Protein AF-A0A3D8IGZ9-F1 (afdb_monomer_lite)

Secondary structure (DSSP, 8-state):
--SEEEEEEEE--TTS-S--EEEEEEE-SS-EEEEEEESS--EEEEEEEEEE--TT-EEEE-TT-PPPSS-BTTB-TT------BS---EEEEEEEESS-------TT------GGG--TTTS--HHHHHHHHHHHHHHHHHHHHHHHHHHHHHHHHHS--HHHHHHTSHHHHHHHHHHHHTTSHHHHHHHHHHHHHHHHHHHHHHHHHHHHHHH-GGGPPPPGGGSTTHHHHGGGGGSHHHHHHHHHHHHHHTTT-S-THHHHHSS--

Radius of gyration: 37.5 Å; chains: 1; bounding box: 67×49×101 Å

Foldseek 3Di:
DFFKWFFWWWWAQPPDDDFAKWWKWWDDPPDIFIEIDGDRDGDIWGDPDTGTDDPRTDMATPPVPDQGPAATDVGGRPDDDDGDDRDIHTPDTDIDTDDDDDPPPPPDDPDDDDPVPPPVVVDDDVVVVVVVVVVVCVVVVCVVCVVVVVVVVVVCCLVDALQSVLCLDLQLLLLVLVVVLVVDPVSVVCSVVSNVVSVVVSVVVVVVQVVVCVVPVVSDRDDSVPGPCSVVNVCVCVDSSNVNSVVVVVCVVVPVPPPCVVVVVSVPD

Structure (mmCIF, N/CA/C/O backbone):
data_AF-A0A3D8IGZ9-F1
#
_entry.id   AF-A0A3D8IGZ9-F1
#
loop_
_atom_site.group_PDB
_atom_site.id
_atom_site.type_symbol
_atom_site.label_atom_id
_atom_site.label_alt_id
_atom_site.label_comp_id
_atom_site.label_asym_id
_atom_site.label_entity_id
_atom_site.label_seq_id
_atom_site.pdbx_PDB_ins_code
_atom_site.Cartn_x
_atom_site.Cartn_y
_atom_site.Cartn_z
_atom_site.occupancy
_atom_site.B_iso_or_equiv
_atom_site.auth_seq_id
_atom_site.auth_comp_id
_atom_site.auth_asym_id
_atom_site.auth_atom_id
_atom_site.pdbx_PDB_model_num
ATOM 1 N N . MET A 1 1 ? 7.691 7.489 -54.242 1.00 49.34 1 MET A N 1
ATOM 2 C CA . MET A 1 1 ? 9.097 7.034 -54.313 1.00 49.34 1 MET A CA 1
ATOM 3 C C . MET A 1 1 ? 9.066 5.520 -54.446 1.00 49.34 1 MET A C 1
ATOM 5 O O . MET A 1 1 ? 8.511 4.880 -53.565 1.00 49.34 1 MET A O 1
ATOM 9 N N . GLU A 1 2 ? 9.538 4.969 -55.569 1.00 62.22 2 GLU A N 1
ATOM 10 C CA . GLU A 1 2 ? 9.386 3.539 -55.926 1.00 62.22 2 GLU A CA 1
ATOM 11 C C . GLU A 1 2 ? 10.579 2.644 -55.527 1.00 62.22 2 GLU A C 1
ATOM 13 O O . GLU A 1 2 ? 10.535 1.436 -55.762 1.00 62.22 2 GLU A O 1
ATOM 18 N N . GLY A 1 3 ? 11.627 3.216 -54.922 1.00 80.88 3 GLY A N 1
ATOM 19 C CA . GLY A 1 3 ? 12.858 2.510 -54.547 1.00 80.88 3 GLY A CA 1
ATOM 20 C C . GLY A 1 3 ? 12.800 1.763 -53.207 1.00 80.88 3 GLY A C 1
ATOM 21 O O . GLY A 1 3 ? 11.844 1.890 -52.435 1.00 80.88 3 GLY A O 1
ATOM 22 N N . TYR A 1 4 ? 13.853 0.986 -52.938 1.00 88.44 4 TYR A N 1
ATOM 23 C CA . TYR A 1 4 ? 14.081 0.308 -51.660 1.00 88.44 4 TYR A CA 1
ATOM 24 C C . TYR A 1 4 ? 14.967 1.159 -50.749 1.00 88.44 4 TYR A C 1
ATOM 26 O O . TYR A 1 4 ? 15.951 1.734 -51.206 1.00 88.44 4 TYR A O 1
ATOM 34 N N . ALA A 1 5 ? 14.652 1.194 -49.459 1.00 89.50 5 ALA A N 1
ATOM 35 C CA . ALA A 1 5 ? 15.509 1.748 -48.422 1.00 89.50 5 ALA A CA 1
ATOM 36 C C . ALA A 1 5 ? 16.050 0.634 -47.523 1.00 89.50 5 ALA A C 1
ATOM 38 O O . ALA A 1 5 ? 15.354 -0.351 -47.256 1.00 89.50 5 ALA A O 1
ATOM 39 N N . VAL A 1 6 ? 17.281 0.799 -47.042 1.00 89.94 6 VAL A N 1
ATOM 40 C CA . VAL A 1 6 ? 17.870 -0.101 -46.048 1.00 89.94 6 VAL A CA 1
ATOM 41 C C . VAL A 1 6 ? 17.340 0.280 -44.669 1.00 89.94 6 VAL A C 1
ATOM 43 O O . VAL A 1 6 ? 17.554 1.394 -44.200 1.00 89.94 6 VAL A O 1
ATOM 46 N N . VAL A 1 7 ? 16.647 -0.654 -44.021 1.00 89.06 7 VAL A N 1
ATOM 47 C CA . VAL A 1 7 ? 16.077 -0.485 -42.673 1.00 89.06 7 VAL A CA 1
ATOM 48 C C . VAL A 1 7 ? 16.997 -1.067 -41.609 1.00 89.06 7 VAL A C 1
ATOM 50 O O . VAL A 1 7 ? 17.033 -0.590 -40.477 1.00 89.06 7 VAL A O 1
ATOM 53 N N . GLY A 1 8 ? 17.768 -2.093 -41.962 1.00 89.75 8 GLY A N 1
ATOM 54 C CA . GLY A 1 8 ? 18.700 -2.711 -41.035 1.00 89.75 8 GLY A CA 1
ATOM 55 C C . GLY A 1 8 ? 19.669 -3.669 -41.703 1.00 89.75 8 GLY A C 1
ATOM 56 O O . GLY A 1 8 ? 19.442 -4.137 -42.819 1.00 89.75 8 GLY A O 1
ATOM 57 N N . VAL A 1 9 ? 20.737 -3.994 -40.983 1.00 90.12 9 VAL A N 1
ATOM 58 C CA . VAL A 1 9 ? 21.731 -4.995 -41.385 1.00 90.12 9 VAL A CA 1
ATOM 59 C C . VAL A 1 9 ? 21.824 -6.053 -40.295 1.00 90.12 9 VAL A C 1
ATOM 61 O O . VAL A 1 9 ? 21.963 -5.726 -39.114 1.00 90.12 9 VAL A O 1
ATOM 64 N N . LYS A 1 10 ? 21.737 -7.327 -40.680 1.00 88.88 10 LYS A N 1
ATOM 65 C CA . LYS A 1 10 ? 21.979 -8.453 -39.777 1.00 88.88 10 LYS A CA 1
ATOM 66 C C . LYS A 1 10 ? 23.425 -8.897 -39.905 1.00 88.88 10 LYS A C 1
ATOM 68 O O . LYS A 1 10 ? 23.854 -9.280 -40.995 1.00 88.88 10 LYS A O 1
ATOM 73 N N . ILE A 1 11 ? 24.150 -8.881 -38.794 1.00 84.69 11 ILE A N 1
ATOM 74 C CA . ILE A 1 11 ? 25.557 -9.288 -38.735 1.00 84.69 11 ILE A CA 1
ATOM 75 C C . ILE A 1 11 ? 25.704 -10.425 -37.722 1.00 84.69 11 ILE A C 1
ATOM 77 O O . ILE A 1 11 ? 25.012 -10.451 -36.703 1.00 84.69 11 ILE A O 1
ATOM 81 N N . TRP A 1 12 ? 26.568 -11.396 -38.027 1.00 79.75 12 TRP A N 1
ATOM 82 C CA . TRP A 1 12 ? 26.801 -12.566 -37.182 1.00 79.75 12 TRP A CA 1
ATOM 83 C C . TRP A 1 12 ? 28.291 -12.874 -36.998 1.00 79.75 12 TRP A C 1
ATOM 85 O O . TRP A 1 12 ? 28.873 -13.715 -37.678 1.00 79.75 12 TRP A O 1
ATOM 95 N N . ASN A 1 13 ? 28.912 -12.225 -36.017 1.00 75.12 13 ASN A N 1
ATOM 96 C CA . ASN A 1 13 ? 30.351 -12.357 -35.755 1.00 75.12 13 ASN A CA 1
ATOM 97 C C . ASN A 1 13 ? 30.687 -13.392 -34.657 1.00 75.12 13 ASN A C 1
ATOM 99 O O . ASN A 1 13 ? 31.718 -13.291 -33.992 1.00 75.12 13 ASN A O 1
ATOM 103 N N . LEU A 1 14 ? 29.818 -14.384 -34.430 1.00 63.00 14 LEU A N 1
ATOM 104 C CA . LEU A 1 14 ? 29.984 -15.364 -33.352 1.00 63.00 14 LEU A CA 1
ATOM 105 C C . LEU A 1 14 ? 31.139 -16.325 -33.681 1.00 63.00 14 LEU A C 1
ATOM 107 O O . LEU A 1 14 ? 31.085 -17.041 -34.677 1.00 63.00 14 LEU A O 1
ATOM 111 N N . GLY A 1 15 ? 32.176 -16.341 -32.839 1.00 58.81 15 GLY A N 1
ATOM 112 C CA . GLY A 1 15 ? 33.361 -17.198 -33.005 1.00 58.81 15 GLY A CA 1
ATOM 113 C C . GLY A 1 15 ? 34.699 -16.454 -33.097 1.00 58.81 15 GLY A C 1
ATOM 114 O O . GLY A 1 15 ? 35.744 -17.094 -33.014 1.00 58.81 15 GLY A O 1
ATOM 115 N N . LEU A 1 16 ? 34.690 -15.121 -33.199 1.00 56.03 16 LEU A N 1
ATOM 116 C CA . LEU A 1 16 ? 35.887 -14.280 -33.078 1.00 56.03 16 LEU A CA 1
ATOM 117 C C . LEU A 1 16 ? 36.094 -13.906 -31.591 1.00 56.03 16 LEU A C 1
ATOM 119 O O . LEU A 1 16 ? 35.144 -13.604 -30.866 1.00 56.03 16 LEU A O 1
ATOM 123 N N . VAL A 1 17 ? 37.317 -14.067 -31.084 1.00 52.28 17 VAL A N 1
ATOM 124 C CA . VAL A 1 17 ? 37.641 -14.150 -29.646 1.00 52.28 17 VAL A CA 1
ATOM 125 C C . VAL A 1 17 ? 37.825 -12.771 -28.981 1.00 52.28 17 VAL A C 1
ATOM 127 O O . VAL A 1 17 ? 38.605 -11.951 -29.440 1.00 52.28 17 VAL A O 1
ATOM 130 N N . ARG A 1 18 ? 37.199 -12.608 -27.803 1.00 54.28 18 ARG A N 1
ATOM 131 C CA . ARG A 1 18 ? 37.446 -11.693 -26.651 1.00 54.28 18 ARG A CA 1
ATOM 132 C C . ARG A 1 18 ? 37.592 -10.171 -26.838 1.00 54.28 18 ARG A C 1
ATOM 134 O O . ARG A 1 18 ? 37.532 -9.494 -25.810 1.00 54.28 18 ARG A O 1
ATOM 141 N N . LYS A 1 19 ? 37.684 -9.604 -28.039 1.00 58.41 19 LYS A N 1
ATOM 142 C CA . LYS A 1 19 ? 37.426 -8.170 -28.265 1.00 58.41 19 LYS A CA 1
ATOM 143 C C . LYS A 1 19 ? 36.811 -7.981 -29.653 1.00 58.41 19 LYS A C 1
ATOM 145 O O . LYS A 1 19 ? 37.382 -8.403 -30.648 1.00 58.41 19 LYS A O 1
ATOM 150 N N . ASN A 1 20 ? 35.574 -7.487 -29.665 1.00 68.94 20 ASN A N 1
ATOM 151 C CA . ASN A 1 20 ? 34.631 -7.799 -30.736 1.00 68.94 20 ASN A CA 1
ATOM 152 C C . ASN A 1 20 ? 33.902 -6.549 -31.228 1.00 68.94 20 ASN A C 1
ATOM 154 O O . ASN A 1 20 ? 32.671 -6.522 -31.222 1.00 68.94 20 ASN A O 1
ATOM 158 N N . SER A 1 21 ? 34.627 -5.491 -31.588 1.00 81.25 21 SER A N 1
ATOM 159 C CA . SER A 1 21 ? 34.001 -4.304 -32.163 1.00 81.25 21 SER A CA 1
ATOM 160 C C . SER A 1 21 ? 34.296 -4.174 -33.649 1.00 81.25 21 SER A C 1
ATOM 162 O O . SER A 1 21 ? 35.439 -4.017 -34.066 1.00 81.25 21 SER A O 1
ATOM 164 N N . VAL A 1 22 ? 33.238 -4.226 -34.456 1.00 85.88 22 VAL A N 1
ATOM 165 C CA . VAL A 1 22 ? 33.317 -3.981 -35.897 1.00 85.88 22 VAL A CA 1
ATOM 166 C C . VAL A 1 22 ? 32.595 -2.689 -36.218 1.00 85.88 22 VAL A C 1
ATOM 168 O O . VAL A 1 22 ? 31.544 -2.393 -35.648 1.00 85.88 22 VAL A O 1
ATOM 171 N N . SER A 1 23 ? 33.153 -1.910 -37.131 1.00 90.06 23 SER A N 1
ATOM 172 C CA . SER A 1 23 ? 32.511 -0.703 -37.627 1.00 90.06 23 SER A CA 1
ATOM 173 C C . SER A 1 23 ? 32.283 -0.829 -39.123 1.00 90.06 23 SER A C 1
ATOM 175 O O . SER A 1 23 ? 33.118 -1.378 -39.839 1.00 90.06 23 SER A O 1
ATOM 177 N N . PHE A 1 24 ? 31.138 -0.358 -39.601 1.00 92.06 24 PHE A N 1
ATOM 178 C CA . PHE A 1 24 ? 30.790 -0.390 -41.014 1.00 92.06 24 PHE A CA 1
ATOM 179 C C . PHE A 1 24 ? 30.247 0.958 -41.474 1.00 92.06 24 PHE A C 1
ATOM 181 O O . PHE A 1 24 ? 29.713 1.743 -40.686 1.00 92.06 24 PHE A O 1
ATOM 188 N N . VAL A 1 25 ? 30.376 1.191 -42.776 1.00 94.25 25 VAL A N 1
ATOM 189 C CA . VAL A 1 25 ? 29.853 2.349 -43.488 1.00 94.25 25 VAL A CA 1
ATOM 190 C C . VAL A 1 25 ? 28.853 1.864 -44.525 1.00 94.25 25 VAL A C 1
ATOM 192 O O . VAL A 1 25 ? 29.186 1.036 -45.374 1.00 94.25 25 VAL A O 1
ATOM 195 N N . LEU A 1 26 ? 27.645 2.411 -44.474 1.00 94.81 26 LEU A N 1
ATOM 196 C CA . LEU A 1 26 ? 26.657 2.322 -45.537 1.00 94.81 26 LEU A CA 1
ATOM 197 C C . LEU A 1 26 ? 26.443 3.731 -46.086 1.00 94.81 26 LEU A C 1
ATOM 199 O O . LEU A 1 26 ? 26.088 4.636 -45.336 1.00 94.81 26 LEU A O 1
ATOM 203 N N . SER A 1 27 ? 26.686 3.944 -47.371 1.00 94.50 27 SER A N 1
ATOM 204 C CA . SER A 1 27 ? 26.589 5.275 -47.976 1.00 94.50 27 SER A CA 1
ATOM 205 C C . SER A 1 27 ? 25.922 5.196 -49.335 1.00 94.50 27 SER A C 1
ATOM 207 O O . SER A 1 27 ? 26.072 4.199 -50.033 1.00 94.50 27 SER A O 1
ATOM 209 N N . ASN A 1 28 ? 25.226 6.263 -49.708 1.00 92.06 28 ASN A N 1
ATOM 210 C CA . ASN A 1 28 ? 24.697 6.511 -51.047 1.00 92.06 28 ASN A CA 1
ATOM 211 C C . ASN A 1 28 ? 25.076 7.944 -51.488 1.00 92.06 28 ASN A C 1
ATOM 213 O O . ASN A 1 28 ? 25.965 8.554 -50.884 1.00 92.06 28 ASN A O 1
ATOM 217 N N . GLN A 1 29 ? 24.412 8.512 -52.503 1.00 90.12 29 GLN A N 1
ATOM 218 C CA . GLN A 1 29 ? 24.691 9.883 -52.958 1.00 90.12 29 GLN A CA 1
ATOM 219 C C . GLN A 1 29 ? 24.327 10.980 -51.930 1.00 90.12 29 GLN A C 1
ATOM 221 O O . GLN A 1 29 ? 24.912 12.062 -51.952 1.00 90.12 29 GLN A O 1
ATOM 226 N N . LYS A 1 30 ? 23.342 10.743 -51.057 1.00 88.75 30 LYS A N 1
ATOM 227 C CA . LYS A 1 30 ? 22.726 11.759 -50.176 1.00 88.75 30 LYS A CA 1
ATOM 228 C C . LYS A 1 30 ? 23.025 11.573 -48.689 1.00 88.75 30 LYS A C 1
ATOM 230 O O . LYS A 1 30 ? 22.881 12.511 -47.910 1.00 88.75 30 LYS A O 1
ATOM 235 N N . SER A 1 31 ? 23.365 10.362 -48.281 1.00 90.06 31 SER A N 1
ATOM 236 C CA . SER A 1 31 ? 23.344 9.909 -46.900 1.00 90.06 31 SER A CA 1
ATOM 237 C C . SER A 1 31 ? 24.490 8.944 -46.656 1.00 90.06 31 SER A C 1
ATOM 239 O O . SER A 1 31 ? 24.823 8.108 -47.495 1.00 90.06 31 SER A O 1
ATOM 241 N N . LYS A 1 32 ? 25.070 9.057 -45.465 1.00 94.19 32 LYS A N 1
ATOM 242 C CA . LYS A 1 32 ? 26.134 8.192 -44.980 1.00 94.19 32 LYS A CA 1
ATOM 243 C C . LYS A 1 32 ? 25.807 7.783 -43.556 1.00 94.19 32 LYS A C 1
ATOM 245 O O . LYS A 1 32 ? 25.547 8.637 -42.713 1.00 94.19 32 LYS A O 1
ATOM 250 N N . VAL A 1 33 ? 25.824 6.482 -43.314 1.00 94.56 33 VAL A N 1
ATOM 251 C CA . VAL A 1 33 ? 25.589 5.861 -42.019 1.00 94.56 33 VAL A CA 1
ATOM 252 C C . VAL A 1 33 ? 26.849 5.120 -41.610 1.00 94.56 33 VAL A C 1
ATOM 254 O O . VAL A 1 33 ? 27.295 4.208 -42.304 1.00 94.56 33 VAL A O 1
ATOM 257 N N . VAL A 1 34 ? 27.412 5.507 -40.473 1.00 93.44 34 VAL A N 1
ATOM 258 C CA . VAL A 1 34 ? 28.542 4.833 -39.837 1.00 93.44 34 VAL A CA 1
ATOM 259 C C . VAL A 1 34 ? 28.068 4.296 -38.497 1.00 93.44 34 VAL A C 1
ATOM 261 O O . VAL A 1 34 ? 27.620 5.065 -37.642 1.00 93.44 34 VAL A O 1
ATOM 264 N N . LYS A 1 35 ? 28.174 2.980 -38.303 1.00 91.38 35 LYS A N 1
ATOM 265 C CA . LYS A 1 35 ? 27.848 2.326 -37.032 1.00 91.38 35 LYS A CA 1
ATOM 266 C C . LYS A 1 35 ? 28.996 1.456 -36.573 1.00 91.38 35 LYS A C 1
ATOM 268 O O . LYS A 1 35 ? 29.591 0.726 -37.358 1.00 91.38 35 LYS A O 1
ATOM 273 N N . THR A 1 36 ? 29.214 1.477 -35.268 1.00 89.56 36 THR A N 1
ATOM 274 C CA . THR A 1 36 ? 30.037 0.494 -34.571 1.00 89.56 36 THR A CA 1
ATOM 275 C C . THR A 1 36 ? 29.122 -0.479 -33.846 1.00 89.56 36 THR A C 1
ATOM 277 O O . THR A 1 36 ? 28.078 -0.105 -33.310 1.00 89.56 36 THR A O 1
ATOM 280 N N . ILE A 1 37 ? 29.488 -1.749 -33.865 1.00 85.94 37 ILE A N 1
ATOM 281 C CA . ILE A 1 37 ? 28.776 -2.836 -33.209 1.00 85.94 37 ILE A CA 1
ATOM 282 C C . ILE A 1 37 ? 29.700 -3.395 -32.149 1.00 85.94 37 ILE A C 1
ATOM 284 O O . ILE A 1 37 ? 30.878 -3.605 -32.416 1.00 85.94 37 ILE A O 1
ATOM 288 N N . LEU A 1 38 ? 29.157 -3.620 -30.957 1.00 79.69 38 LEU A N 1
ATOM 289 C CA . LEU A 1 38 ? 29.840 -4.332 -29.892 1.00 79.69 38 LEU A CA 1
ATOM 290 C C . LEU A 1 38 ? 29.341 -5.774 -29.859 1.00 79.69 38 LEU A C 1
ATOM 292 O O . LEU A 1 38 ? 28.134 -6.006 -29.855 1.00 79.69 38 LEU A O 1
ATOM 296 N N . ASP A 1 39 ? 30.288 -6.695 -29.725 1.00 66.31 39 ASP A N 1
ATOM 297 C CA . ASP A 1 39 ? 30.082 -8.118 -29.472 1.00 66.31 39 ASP A CA 1
ATOM 298 C C . ASP A 1 39 ? 29.651 -8.964 -30.689 1.00 66.31 39 ASP A C 1
ATOM 300 O O . ASP A 1 39 ? 29.116 -8.479 -31.683 1.00 66.31 39 ASP A O 1
ATOM 304 N N . GLY A 1 40 ? 29.909 -10.271 -30.613 1.00 60.22 40 GLY A N 1
ATOM 305 C CA . GLY A 1 40 ? 29.644 -11.266 -31.659 1.00 60.22 40 GLY A CA 1
ATOM 306 C C . GLY A 1 40 ? 28.197 -11.768 -31.701 1.00 60.22 40 GLY A C 1
ATOM 307 O O . GLY A 1 40 ? 27.931 -12.826 -32.272 1.00 60.22 40 GLY A O 1
ATOM 308 N N . HIS A 1 41 ? 27.262 -11.067 -31.059 1.00 63.03 41 HIS A N 1
ATOM 309 C CA . HIS A 1 41 ? 25.870 -11.496 -30.959 1.00 63.03 41 HIS A CA 1
ATOM 310 C C . HIS A 1 41 ? 25.121 -11.377 -32.295 1.00 63.03 41 HIS A C 1
ATOM 312 O O . HIS A 1 41 ? 25.402 -10.513 -33.121 1.00 63.03 41 HIS A O 1
ATOM 318 N N . LEU A 1 42 ? 24.134 -12.257 -32.497 1.00 61.97 42 LEU A N 1
ATOM 319 C CA . LEU A 1 42 ? 23.238 -12.229 -33.653 1.00 61.97 42 LEU A CA 1
ATOM 320 C C . LEU A 1 42 ? 22.220 -11.096 -33.486 1.00 61.97 42 LEU A C 1
ATOM 322 O O . LEU A 1 42 ? 21.134 -11.307 -32.946 1.00 61.97 42 LEU A O 1
ATOM 326 N N . LEU A 1 43 ? 22.577 -9.896 -33.932 1.00 73.19 43 LEU A N 1
ATOM 327 C CA . LEU A 1 43 ? 21.739 -8.711 -33.787 1.00 73.19 43 LEU A CA 1
ATOM 328 C C . LEU A 1 43 ? 21.340 -8.137 -35.146 1.00 73.19 43 LEU A C 1
ATOM 330 O O . LEU A 1 43 ? 22.061 -8.222 -36.143 1.00 73.19 43 LEU A O 1
ATOM 334 N N . VAL A 1 44 ? 20.144 -7.552 -35.165 1.00 82.88 44 VAL A N 1
ATOM 335 C CA . VAL A 1 44 ? 19.678 -6.709 -36.263 1.00 82.88 44 VAL A CA 1
ATOM 336 C C . VAL A 1 44 ? 19.996 -5.269 -35.889 1.00 82.88 44 VAL A C 1
ATOM 338 O O . VAL A 1 44 ? 19.484 -4.752 -34.898 1.00 82.88 44 VAL A O 1
ATOM 341 N N . HIS A 1 45 ? 20.847 -4.627 -36.680 1.00 84.81 45 HIS A N 1
ATOM 342 C CA . HIS A 1 45 ? 21.220 -3.232 -36.489 1.00 84.81 45 HIS A CA 1
ATOM 343 C C . HIS A 1 45 ? 20.339 -2.365 -37.376 1.00 84.81 45 HIS A C 1
ATOM 345 O O . HIS A 1 45 ? 20.578 -2.266 -38.579 1.00 84.81 45 HIS A O 1
ATOM 351 N N . THR A 1 46 ? 19.304 -1.776 -36.780 1.00 87.94 46 THR A N 1
ATOM 352 C CA . THR A 1 46 ? 18.401 -0.843 -37.460 1.00 87.94 46 THR A CA 1
ATOM 353 C C . THR A 1 46 ? 19.103 0.471 -37.770 1.00 87.94 46 THR A C 1
ATOM 355 O O . THR A 1 46 ? 20.003 0.886 -37.034 1.00 87.94 46 THR A O 1
ATOM 358 N N . LEU A 1 47 ? 18.689 1.115 -38.856 1.00 88.06 47 LEU A N 1
ATOM 359 C CA . LEU A 1 47 ? 19.155 2.437 -39.248 1.00 88.06 47 LEU A CA 1
ATOM 360 C C . LEU A 1 47 ? 18.190 3.506 -38.731 1.00 88.06 47 LEU A C 1
ATOM 362 O O . LEU A 1 47 ? 16.978 3.376 -38.903 1.00 88.06 47 LEU A O 1
ATOM 366 N N . ASP A 1 48 ? 18.736 4.557 -38.122 1.00 85.31 48 ASP A N 1
ATOM 367 C CA . ASP A 1 48 ? 17.954 5.726 -37.699 1.00 85.31 48 ASP A CA 1
ATOM 368 C C . ASP A 1 48 ? 17.738 6.663 -38.897 1.00 85.31 48 ASP A C 1
ATOM 370 O O . ASP A 1 48 ? 16.669 7.249 -39.081 1.00 85.31 48 ASP A O 1
ATOM 374 N N . SER A 1 49 ? 18.761 6.774 -39.746 1.00 83.50 49 SER A N 1
ATOM 375 C CA . SER A 1 49 ? 18.730 7.538 -40.986 1.00 83.50 49 SER A CA 1
ATOM 376 C C . SER A 1 49 ? 18.172 6.698 -42.133 1.00 83.50 49 SER A C 1
ATOM 378 O O . SER A 1 49 ? 18.636 5.590 -42.400 1.00 83.50 49 SER A O 1
ATOM 380 N N . ILE A 1 50 ? 17.211 7.251 -42.875 1.00 82.00 50 ILE A N 1
ATOM 381 C CA . ILE A 1 50 ? 16.693 6.610 -44.089 1.00 82.00 50 ILE A CA 1
ATOM 382 C C . ILE A 1 50 ? 17.789 6.628 -45.162 1.00 82.00 50 ILE A C 1
ATOM 384 O O . ILE A 1 50 ? 18.205 7.701 -45.599 1.00 82.00 50 ILE A O 1
ATOM 388 N N . LEU A 1 51 ? 18.216 5.448 -45.619 1.00 88.94 51 LEU A N 1
ATOM 389 C CA . LEU A 1 51 ? 19.155 5.295 -46.731 1.00 88.94 51 LEU A CA 1
ATOM 390 C C . LEU A 1 51 ? 18.463 4.597 -47.906 1.00 88.94 51 LEU A C 1
ATOM 392 O O . LEU A 1 51 ? 18.280 3.380 -47.904 1.00 88.94 51 LEU A O 1
ATOM 396 N N . GLU A 1 52 ? 18.053 5.386 -48.900 1.00 89.81 52 GLU A N 1
ATOM 397 C CA . GLU A 1 52 ? 17.471 4.892 -50.154 1.00 89.81 52 GLU A CA 1
ATOM 398 C C . GLU A 1 52 ? 18.565 4.335 -51.069 1.00 89.81 52 GLU A C 1
ATOM 400 O O . GLU A 1 52 ? 19.577 4.995 -51.300 1.00 89.81 52 GLU A O 1
ATOM 405 N N . ILE A 1 53 ? 18.371 3.128 -51.593 1.00 90.56 53 ILE A N 1
ATOM 406 C CA . ILE A 1 53 ? 19.337 2.492 -52.487 1.00 90.56 53 ILE A CA 1
ATOM 407 C C . ILE A 1 53 ? 19.297 3.194 -53.847 1.00 90.56 53 ILE A C 1
ATOM 409 O O . ILE A 1 53 ? 18.255 3.267 -54.502 1.00 90.56 53 ILE A O 1
ATOM 413 N N . ASP A 1 54 ? 20.459 3.667 -54.275 1.00 90.44 54 ASP A N 1
ATOM 414 C CA . ASP A 1 54 ? 20.742 4.269 -55.573 1.00 90.44 54 ASP A CA 1
ATOM 415 C C . ASP A 1 54 ? 21.949 3.582 -56.246 1.00 90.44 54 ASP A C 1
ATOM 417 O O . ASP A 1 54 ? 22.574 2.678 -55.688 1.00 90.44 54 ASP A O 1
ATOM 421 N N . GLY A 1 55 ? 22.298 4.008 -57.463 1.00 91.75 55 GLY A N 1
ATOM 422 C CA . GLY A 1 55 ? 23.424 3.434 -58.212 1.00 91.75 55 GLY A CA 1
ATOM 423 C C . GLY A 1 55 ? 24.811 3.698 -57.608 1.00 91.75 55 GLY A C 1
ATOM 424 O O . GLY A 1 55 ? 25.788 3.158 -58.115 1.00 91.75 55 GLY A O 1
ATOM 425 N N . GLN A 1 56 ? 24.909 4.522 -56.559 1.00 93.06 56 GLN A N 1
ATOM 426 C CA . GLN A 1 56 ? 26.148 4.847 -55.842 1.00 93.06 56 GLN A CA 1
ATOM 427 C C . GLN A 1 56 ? 26.167 4.245 -54.430 1.00 93.06 56 GLN A C 1
ATOM 429 O O . GLN A 1 56 ? 27.030 4.578 -53.616 1.00 93.06 56 GLN A O 1
ATOM 434 N N . SER A 1 57 ? 25.203 3.379 -54.119 1.00 94.19 57 SER A N 1
ATOM 435 C CA . SER A 1 57 ? 25.060 2.798 -52.795 1.00 94.19 57 SER A CA 1
ATOM 436 C C . SER A 1 57 ? 26.087 1.699 -52.560 1.00 94.19 57 SER A C 1
ATOM 438 O O . SER A 1 57 ? 26.202 0.763 -53.349 1.00 94.19 57 SER A O 1
ATOM 440 N N . TYR A 1 58 ? 26.813 1.785 -51.447 1.00 95.25 58 TYR A N 1
ATOM 441 C CA . TYR A 1 58 ? 27.802 0.785 -51.062 1.00 95.25 58 TYR A CA 1
ATOM 442 C C . TYR A 1 58 ? 27.794 0.513 -49.560 1.00 95.25 58 TYR A C 1
ATOM 444 O O . TYR A 1 58 ? 27.474 1.377 -48.741 1.00 95.25 58 TYR A O 1
ATOM 452 N N . PHE A 1 59 ? 28.205 -0.706 -49.215 1.00 94.44 59 PHE A N 1
ATOM 453 C CA . PHE A 1 59 ? 28.510 -1.144 -47.860 1.00 94.44 59 PHE A CA 1
ATOM 454 C C . PHE A 1 59 ? 29.994 -1.500 -47.784 1.00 94.44 59 PHE A C 1
ATOM 456 O O . PHE A 1 59 ? 30.501 -2.217 -48.648 1.00 94.44 59 PHE A O 1
ATOM 463 N N . ARG A 1 60 ? 30.688 -1.037 -46.746 1.00 93.50 60 ARG A N 1
ATOM 464 C CA . ARG A 1 60 ? 32.074 -1.435 -46.470 1.00 93.50 60 ARG A CA 1
ATOM 465 C C . ARG A 1 60 ? 32.362 -1.491 -44.981 1.00 93.50 60 ARG A C 1
ATOM 467 O O . ARG A 1 60 ? 31.689 -0.838 -44.186 1.00 93.50 60 ARG A O 1
ATOM 474 N N . ILE A 1 61 ? 33.421 -2.201 -44.615 1.00 91.12 61 ILE A N 1
ATOM 475 C CA . ILE A 1 61 ? 33.991 -2.102 -43.272 1.00 91.12 61 ILE A CA 1
ATOM 476 C C . ILE A 1 61 ? 34.686 -0.742 -43.112 1.00 91.12 61 ILE A C 1
ATOM 478 O O . ILE A 1 61 ? 35.281 -0.197 -44.047 1.00 91.12 61 ILE A O 1
ATOM 482 N N . ASN A 1 62 ? 34.552 -0.155 -41.929 1.00 91.06 62 ASN A N 1
ATOM 483 C CA . ASN A 1 62 ? 35.115 1.140 -41.576 1.00 91.06 62 ASN A CA 1
ATOM 484 C C . ASN A 1 62 ? 36.552 0.981 -41.060 1.00 91.06 62 ASN A C 1
ATOM 486 O O . ASN A 1 62 ? 36.817 1.103 -39.869 1.00 91.06 62 ASN A O 1
ATOM 490 N N . THR A 1 63 ? 37.486 0.709 -41.968 1.00 86.31 63 THR A N 1
ATOM 491 C CA . THR A 1 63 ? 38.923 0.601 -41.654 1.00 86.31 63 THR A CA 1
ATOM 492 C C . THR A 1 63 ? 39.575 1.950 -41.339 1.00 86.31 63 THR A C 1
ATOM 494 O O . THR A 1 63 ? 40.661 1.999 -40.772 1.00 86.31 63 THR A O 1
ATOM 497 N N . GLU A 1 64 ? 38.916 3.050 -41.704 1.00 87.50 64 GLU A N 1
ATOM 498 C CA . GLU A 1 64 ? 39.390 4.426 -41.506 1.00 87.50 64 GLU A CA 1
ATOM 499 C C . GLU A 1 64 ? 38.983 5.007 -40.141 1.00 87.50 64 GLU A C 1
ATOM 501 O O . GLU A 1 64 ? 39.340 6.141 -39.829 1.00 87.50 64 GLU A O 1
ATOM 506 N N . ASN A 1 65 ? 38.259 4.242 -39.312 1.00 86.88 65 ASN A N 1
ATOM 507 C CA . ASN A 1 65 ? 37.766 4.666 -37.998 1.00 86.88 65 ASN A CA 1
ATOM 508 C C . ASN A 1 65 ? 36.971 5.979 -38.036 1.00 86.88 65 ASN A C 1
ATOM 510 O O . ASN A 1 65 ? 37.081 6.826 -37.147 1.00 86.88 65 ASN A O 1
ATOM 514 N N . GLU A 1 66 ? 36.136 6.138 -39.061 1.00 90.94 66 GLU A N 1
ATOM 515 C CA . GLU A 1 66 ? 35.207 7.259 -39.135 1.00 90.94 66 GLU A CA 1
ATOM 516 C C . GLU A 1 66 ? 34.255 7.285 -37.924 1.00 90.94 66 GLU A C 1
ATOM 518 O O . GLU A 1 66 ? 33.840 6.218 -37.454 1.00 90.94 66 GLU A O 1
ATOM 523 N N . PRO A 1 67 ? 33.881 8.476 -37.418 1.00 91.19 67 PRO A N 1
ATOM 524 C CA . PRO A 1 67 ? 32.996 8.593 -36.265 1.00 91.19 67 PRO A CA 1
ATOM 525 C C . PRO A 1 67 ? 31.589 8.069 -36.574 1.00 91.19 67 PRO A C 1
ATOM 527 O O . PRO A 1 67 ? 31.083 8.219 -37.687 1.00 91.19 67 PRO A O 1
ATOM 530 N N . MET A 1 68 ? 30.932 7.489 -35.564 1.00 92.12 68 MET A N 1
ATOM 531 C CA . MET A 1 68 ? 29.554 7.010 -35.690 1.00 92.12 68 MET A CA 1
ATOM 532 C C . MET A 1 68 ? 28.611 8.171 -36.013 1.00 92.12 68 MET A C 1
ATOM 534 O O . MET A 1 68 ? 28.585 9.180 -35.308 1.00 92.12 68 MET A O 1
ATOM 538 N N . THR A 1 69 ? 27.789 8.014 -37.047 1.00 93.31 69 THR A N 1
ATOM 539 C CA . THR A 1 69 ? 26.765 9.011 -37.397 1.00 93.31 69 THR A CA 1
ATOM 540 C C . THR A 1 69 ? 25.496 8.825 -36.566 1.00 93.31 69 THR A C 1
ATOM 542 O O . THR A 1 69 ? 24.757 9.778 -36.328 1.00 93.31 69 THR A O 1
ATOM 545 N N . GLU A 1 70 ? 25.251 7.602 -36.094 1.00 91.81 70 GLU A N 1
ATOM 546 C CA . GLU A 1 70 ? 24.076 7.220 -35.315 1.00 91.81 70 GLU A CA 1
ATOM 547 C C . GLU A 1 70 ? 24.387 6.080 -34.340 1.00 91.81 70 GLU A C 1
ATOM 549 O O . GLU A 1 70 ? 25.412 5.403 -34.447 1.00 91.81 70 GLU A O 1
ATOM 554 N N . SER A 1 71 ? 23.515 5.895 -33.348 1.00 90.12 71 SER A N 1
ATOM 555 C CA . SER A 1 71 ? 23.715 4.904 -32.289 1.00 90.12 71 SER A CA 1
ATOM 556 C C . SER A 1 71 ? 23.512 3.482 -32.823 1.00 90.12 71 SER A C 1
ATOM 558 O O . SER A 1 71 ? 22.859 3.257 -33.839 1.00 90.12 71 SER A O 1
ATOM 560 N N . SER A 1 72 ? 24.076 2.496 -32.135 1.00 86.19 72 SER A N 1
ATOM 561 C CA . SER A 1 72 ? 23.861 1.073 -32.404 1.00 86.19 72 SER A CA 1
ATOM 562 C C . SER A 1 72 ? 23.230 0.398 -31.185 1.00 86.19 72 SER A C 1
ATOM 564 O O . SER A 1 72 ? 23.036 1.022 -30.139 1.00 86.19 72 SER A O 1
ATOM 566 N N . VAL A 1 73 ? 22.894 -0.885 -31.312 1.00 81.06 73 VAL A N 1
ATOM 567 C CA . VAL A 1 73 ? 22.310 -1.677 -30.222 1.00 81.06 73 VAL A CA 1
ATOM 568 C C . VAL A 1 73 ? 23.237 -1.612 -29.004 1.00 81.06 73 VAL A C 1
ATOM 570 O O . VAL A 1 73 ? 24.398 -2.006 -29.074 1.00 81.06 73 VAL A O 1
ATOM 573 N N . TRP A 1 74 ? 22.724 -1.046 -27.906 1.00 81.31 74 TRP A N 1
ATOM 574 C CA . TRP A 1 74 ? 23.441 -0.819 -26.640 1.00 81.31 74 TRP A CA 1
ATOM 575 C C . TRP A 1 74 ? 24.702 0.059 -26.728 1.00 81.31 74 TRP A C 1
ATOM 577 O O . TRP A 1 74 ? 25.485 0.113 -25.775 1.00 81.31 74 TRP A O 1
ATOM 587 N N . LEU A 1 75 ? 24.882 0.796 -27.827 1.00 86.25 75 LEU A N 1
ATOM 588 C CA . LEU A 1 75 ? 26.021 1.680 -28.028 1.00 86.25 75 LEU A CA 1
ATOM 589 C C . LEU A 1 75 ? 25.591 3.073 -28.497 1.00 86.25 75 LEU A C 1
ATOM 591 O O . LEU A 1 75 ? 25.133 3.256 -29.621 1.00 86.25 75 LEU A O 1
ATOM 595 N N . HIS A 1 76 ? 25.808 4.075 -27.645 1.00 89.00 76 HIS A N 1
ATOM 596 C CA . HIS A 1 76 ? 25.570 5.473 -27.995 1.00 89.00 76 HIS A CA 1
ATOM 597 C C . HIS A 1 76 ? 26.619 5.993 -28.988 1.00 89.00 76 HIS A C 1
ATOM 599 O O . HIS A 1 76 ? 27.807 5.731 -28.799 1.00 89.00 76 HIS A O 1
ATOM 605 N N . LYS A 1 77 ? 26.196 6.777 -29.986 1.00 87.25 77 LYS A N 1
ATOM 606 C CA . LYS A 1 77 ? 27.067 7.328 -31.045 1.00 87.25 77 LYS A CA 1
ATOM 607 C C . LYS A 1 77 ? 28.287 8.117 -30.545 1.00 87.25 77 LYS A C 1
ATOM 609 O O . LYS A 1 77 ? 29.338 8.067 -31.166 1.00 87.25 77 LYS A O 1
ATOM 614 N N . ASP A 1 78 ? 28.161 8.804 -29.409 1.00 88.94 78 ASP A N 1
ATOM 615 C CA . ASP A 1 78 ? 29.231 9.657 -28.860 1.00 88.94 78 ASP A CA 1
ATOM 616 C C . ASP A 1 78 ? 30.276 8.875 -28.043 1.00 88.94 78 ASP A C 1
ATOM 618 O O . ASP A 1 78 ? 31.211 9.460 -27.493 1.00 88.94 78 ASP A O 1
ATOM 622 N N . ARG A 1 79 ? 30.131 7.549 -27.904 1.00 84.19 79 ARG A N 1
ATOM 623 C CA . ARG A 1 79 ? 31.157 6.737 -27.242 1.00 84.19 79 ARG A CA 1
ATOM 624 C C . ARG A 1 79 ? 32.367 6.567 -28.151 1.00 84.19 79 ARG A C 1
ATOM 626 O O . ARG A 1 79 ? 32.253 6.088 -29.273 1.00 84.19 79 ARG A O 1
ATOM 633 N N . GLN A 1 80 ? 33.543 6.839 -27.597 1.00 78.00 80 GLN A N 1
ATOM 634 C CA . GLN A 1 80 ? 34.802 6.523 -28.253 1.00 78.00 80 GLN A CA 1
ATOM 635 C C . GLN A 1 80 ? 35.099 5.025 -28.117 1.00 78.00 80 GLN A C 1
ATOM 637 O O . GLN A 1 80 ? 35.334 4.519 -27.019 1.00 78.00 80 GLN A O 1
ATOM 642 N N . ILE A 1 81 ? 35.068 4.318 -29.241 1.00 78.38 81 ILE A N 1
ATOM 643 C CA . ILE A 1 81 ? 35.485 2.920 -29.366 1.00 78.38 81 ILE A CA 1
ATOM 644 C C . ILE A 1 81 ? 36.487 2.856 -30.505 1.00 78.38 81 ILE A C 1
ATOM 646 O O . ILE A 1 81 ? 36.310 3.542 -31.508 1.00 78.38 81 ILE A O 1
ATOM 650 N N . CYS A 1 82 ? 37.514 2.030 -30.341 1.00 78.25 82 CYS A N 1
ATOM 651 C CA . CYS A 1 82 ? 38.434 1.673 -31.411 1.00 78.25 82 CYS A CA 1
ATOM 652 C C . CYS A 1 82 ? 38.018 0.295 -31.941 1.00 78.25 82 CYS A C 1
ATOM 654 O O . CYS A 1 82 ? 38.300 -0.689 -31.252 1.00 78.25 82 CYS A O 1
ATOM 656 N N . PRO A 1 83 ? 37.323 0.221 -33.095 1.00 79.06 83 PRO A N 1
ATOM 657 C CA . PRO A 1 83 ? 37.043 -1.038 -33.770 1.00 79.06 83 PRO A CA 1
ATOM 658 C C . PRO A 1 83 ? 38.335 -1.818 -33.988 1.00 79.06 83 PRO A C 1
ATOM 660 O O . PRO A 1 83 ? 39.359 -1.251 -34.367 1.00 79.06 83 PRO A O 1
ATOM 663 N N . ASP A 1 84 ? 38.285 -3.111 -33.724 1.00 78.19 84 ASP A N 1
ATOM 664 C CA . ASP A 1 84 ? 39.446 -3.996 -33.711 1.00 78.19 84 ASP A CA 1
ATOM 665 C C . ASP A 1 84 ? 39.301 -5.193 -34.655 1.00 78.19 84 ASP A C 1
ATOM 667 O O . ASP A 1 84 ? 40.209 -6.018 -34.747 1.00 78.19 84 ASP A O 1
ATOM 671 N N . ILE A 1 85 ? 38.192 -5.249 -35.399 1.00 77.62 85 ILE A N 1
ATOM 672 C CA . ILE A 1 85 ? 37.932 -6.240 -36.441 1.00 77.62 85 ILE A CA 1
ATOM 673 C C . ILE A 1 85 ? 37.748 -5.527 -37.789 1.00 77.62 85 ILE A C 1
ATOM 675 O O . ILE A 1 85 ? 36.947 -4.599 -37.917 1.00 77.62 85 ILE A O 1
ATOM 679 N N . ASP A 1 86 ? 38.475 -5.994 -38.804 1.00 80.88 86 ASP A N 1
ATOM 680 C CA . ASP A 1 86 ? 38.494 -5.480 -40.183 1.00 80.88 86 ASP A CA 1
ATOM 681 C C . ASP A 1 86 ? 37.545 -6.228 -41.143 1.00 80.88 86 ASP A C 1
ATOM 683 O O . ASP A 1 86 ? 37.481 -5.937 -42.338 1.00 80.88 86 ASP A O 1
ATOM 687 N N . SER A 1 87 ? 36.765 -7.170 -40.616 1.00 81.81 87 SER A N 1
ATOM 688 C CA . SER A 1 87 ? 35.819 -8.009 -41.347 1.00 81.81 87 SER A CA 1
ATOM 689 C C . SER A 1 87 ? 34.519 -8.223 -40.558 1.00 81.81 87 SER A C 1
ATOM 691 O O . SER A 1 87 ? 34.488 -8.184 -39.330 1.00 81.81 87 SER A O 1
ATOM 693 N N . ALA A 1 88 ? 33.405 -8.427 -41.266 1.00 82.12 88 ALA A N 1
ATOM 694 C CA . ALA A 1 88 ? 32.115 -8.757 -40.662 1.00 82.12 88 ALA A CA 1
ATOM 695 C C . ALA A 1 88 ? 31.395 -9.816 -41.491 1.00 82.12 88 ALA A C 1
ATOM 697 O O . ALA A 1 88 ? 31.362 -9.736 -42.720 1.00 82.12 88 ALA A O 1
ATOM 698 N N . ASN A 1 89 ? 30.734 -10.752 -40.818 1.00 85.12 89 ASN A N 1
ATOM 699 C CA . ASN A 1 89 ? 29.846 -11.703 -41.473 1.00 85.12 89 ASN A CA 1
ATOM 700 C C . ASN A 1 89 ? 28.463 -11.066 -41.634 1.00 85.12 89 ASN A C 1
ATOM 702 O O . ASN A 1 89 ? 27.619 -11.129 -40.733 1.00 85.12 89 ASN A O 1
ATOM 706 N N . VAL A 1 90 ? 28.231 -10.429 -42.778 1.00 88.38 90 VAL A N 1
ATOM 707 C CA . VAL A 1 90 ? 26.912 -9.894 -43.128 1.00 88.38 90 VAL A CA 1
ATOM 708 C C . VAL A 1 90 ? 25.999 -11.051 -43.525 1.00 88.38 90 VAL A C 1
ATOM 710 O O . VAL A 1 90 ? 26.282 -11.778 -44.471 1.00 88.38 90 VAL A O 1
ATOM 713 N N . VAL A 1 91 ? 24.897 -11.221 -42.796 1.00 89.25 91 VAL A N 1
ATOM 714 C CA . VAL A 1 91 ? 23.916 -12.286 -43.046 1.00 89.25 91 VAL A CA 1
ATOM 715 C C . VAL A 1 91 ? 22.882 -11.827 -44.066 1.00 89.25 91 VAL A C 1
ATOM 717 O O . VAL A 1 91 ? 22.597 -12.536 -45.026 1.00 89.25 91 VAL A O 1
ATOM 720 N N . CYS A 1 92 ? 22.298 -10.646 -43.856 1.00 91.56 92 CYS A N 1
ATOM 721 C CA . CYS A 1 92 ? 21.319 -10.068 -44.771 1.00 91.56 92 CYS A CA 1
ATOM 722 C C . CYS A 1 92 ? 21.124 -8.562 -44.545 1.00 91.56 92 CYS A C 1
ATOM 724 O O . CYS A 1 92 ? 21.432 -8.024 -43.476 1.00 91.56 92 CYS A O 1
ATOM 726 N N . PHE A 1 93 ? 20.553 -7.905 -45.556 1.00 92.06 93 PHE A N 1
ATOM 727 C CA . PHE A 1 93 ? 20.023 -6.546 -45.479 1.00 92.06 93 PHE A CA 1
ATOM 728 C C . PHE A 1 93 ? 18.497 -6.599 -45.410 1.00 92.06 93 PHE A C 1
ATOM 730 O O . PHE A 1 93 ? 17.860 -7.297 -46.200 1.00 92.06 93 PHE A O 1
ATOM 737 N N . TYR A 1 94 ? 17.912 -5.839 -44.490 1.00 90.12 94 TYR A N 1
ATOM 738 C CA . TYR A 1 94 ? 16.472 -5.626 -44.433 1.00 90.12 94 TYR A CA 1
ATOM 739 C C . TYR A 1 94 ? 16.119 -4.428 -45.296 1.00 90.12 94 TYR A C 1
ATOM 741 O O . TYR A 1 94 ? 16.541 -3.304 -45.015 1.00 90.12 94 TYR A O 1
ATOM 749 N N . LEU A 1 95 ? 15.352 -4.690 -46.348 1.00 89.94 95 LEU A N 1
ATOM 750 C CA . LEU A 1 95 ? 14.922 -3.687 -47.305 1.00 89.94 95 LEU A CA 1
ATOM 751 C C . LEU A 1 95 ? 13.431 -3.436 -47.153 1.00 89.94 95 LEU A C 1
ATOM 753 O O . LEU A 1 95 ? 12.654 -4.373 -46.970 1.00 89.94 95 LEU A O 1
ATOM 757 N N . ALA A 1 96 ? 13.031 -2.181 -47.291 1.00 85.94 96 ALA A N 1
ATOM 758 C CA . ALA A 1 96 ? 11.629 -1.808 -47.318 1.00 85.94 96 ALA A CA 1
ATOM 759 C C . ALA A 1 96 ? 11.354 -0.910 -48.529 1.00 85.94 96 ALA A C 1
ATOM 761 O O . ALA A 1 96 ? 12.175 -0.066 -48.886 1.00 85.94 96 ALA A O 1
ATOM 762 N N . ARG A 1 97 ? 10.222 -1.132 -49.203 1.00 82.25 97 ARG A N 1
ATOM 763 C CA . ARG A 1 97 ? 9.852 -0.451 -50.452 1.00 82.25 97 ARG A CA 1
ATOM 764 C C . ARG A 1 97 ? 8.841 0.663 -50.173 1.00 82.25 97 ARG A C 1
ATOM 766 O O . ARG A 1 97 ? 7.771 0.375 -49.650 1.00 82.25 97 ARG A O 1
ATOM 773 N N . GLY A 1 98 ? 9.144 1.897 -50.580 1.00 68.81 98 GLY A N 1
ATOM 774 C CA . GLY A 1 98 ? 8.274 3.064 -50.353 1.00 68.81 98 GLY A CA 1
ATOM 775 C C . GLY A 1 98 ? 8.533 3.792 -49.021 1.00 68.81 98 GLY A C 1
ATOM 776 O O . GLY A 1 98 ? 9.038 3.215 -48.068 1.00 68.81 98 GLY A O 1
ATOM 777 N N . GLY A 1 99 ? 8.267 5.102 -48.973 1.00 58.06 99 GLY A N 1
ATOM 778 C CA . GLY A 1 99 ? 8.633 5.987 -47.854 1.00 58.06 99 GLY A CA 1
ATOM 779 C C . GLY A 1 99 ? 7.529 6.227 -46.809 1.00 58.06 99 GLY A C 1
ATOM 780 O O . GLY A 1 99 ? 6.346 6.139 -47.118 1.00 58.06 99 GLY A O 1
ATOM 781 N N . LYS A 1 100 ? 7.975 6.627 -45.602 1.00 51.81 100 LYS A N 1
ATOM 782 C CA . LYS A 1 100 ? 7.255 6.887 -44.329 1.00 51.81 100 LYS A CA 1
ATOM 783 C C . LYS A 1 100 ? 6.512 5.685 -43.727 1.00 51.81 100 LYS A C 1
ATOM 785 O O . LYS A 1 100 ? 5.311 5.510 -43.888 1.00 51.81 100 LYS A O 1
ATOM 790 N N . TRP A 1 101 ? 7.258 4.920 -42.934 1.00 59.78 101 TRP A N 1
ATOM 791 C CA . TRP A 1 101 ? 6.773 3.808 -42.118 1.00 59.78 101 TRP A CA 1
ATOM 792 C C . TRP A 1 101 ? 6.239 4.334 -40.780 1.00 59.78 101 TRP A C 1
ATOM 794 O O . TRP A 1 101 ? 7.001 4.535 -39.835 1.00 59.78 101 TRP A O 1
ATOM 804 N N . ASN A 1 102 ? 4.932 4.588 -40.700 1.00 52.72 102 ASN A N 1
ATOM 805 C CA . ASN A 1 102 ? 4.263 4.759 -39.413 1.00 52.72 102 ASN A CA 1
ATOM 806 C C . ASN A 1 102 ? 4.000 3.364 -38.836 1.00 52.72 102 ASN A C 1
ATOM 808 O O . ASN A 1 102 ? 3.137 2.640 -39.325 1.00 52.72 102 ASN A O 1
ATOM 812 N N . TYR A 1 103 ? 4.764 2.980 -37.813 1.00 55.06 103 TYR A N 1
ATOM 813 C CA . TYR A 1 103 ? 4.557 1.739 -37.064 1.00 55.06 103 TYR A CA 1
ATOM 814 C C . TYR A 1 103 ? 3.386 1.892 -36.089 1.00 55.06 103 TYR A C 1
ATOM 816 O O . TYR A 1 103 ? 3.558 1.847 -34.873 1.00 55.06 103 TYR A O 1
ATOM 824 N N . GLU A 1 104 ? 2.183 2.094 -36.610 1.00 50.28 104 GLU A N 1
ATOM 825 C CA . GLU A 1 104 ? 0.982 1.829 -35.828 1.00 50.28 104 GLU A CA 1
ATOM 826 C C . GLU A 1 104 ? 0.615 0.372 -36.082 1.00 50.28 104 GLU A C 1
ATOM 828 O O . GLU A 1 104 ? 0.202 0.014 -37.181 1.00 50.28 104 GLU A O 1
ATOM 833 N N . ILE A 1 105 ? 0.837 -0.493 -35.087 1.00 54.91 105 ILE A N 1
ATOM 834 C CA . ILE A 1 105 ? 0.343 -1.871 -35.132 1.00 54.91 105 ILE A CA 1
ATOM 835 C C . ILE A 1 105 ? -1.186 -1.766 -35.102 1.00 54.91 105 ILE A C 1
ATOM 837 O O . ILE A 1 105 ? -1.733 -1.306 -34.095 1.00 54.91 105 ILE A O 1
ATOM 841 N N . PRO A 1 106 ? -1.898 -2.137 -36.178 1.00 57.12 106 PRO A N 1
ATOM 842 C CA . PRO A 1 106 ? -3.342 -2.020 -36.190 1.00 57.12 106 PRO A CA 1
ATOM 843 C C . PRO A 1 106 ? -3.917 -3.053 -35.215 1.00 57.12 106 PRO A C 1
ATOM 845 O O . PRO A 1 106 ? -3.777 -4.258 -35.403 1.00 57.12 106 PRO A O 1
ATOM 848 N N . TYR A 1 107 ? -4.548 -2.574 -34.142 1.00 50.81 107 TYR A N 1
ATOM 849 C CA . TYR A 1 107 ? -5.019 -3.416 -33.036 1.00 50.81 107 TYR A CA 1
ATOM 850 C C . TYR A 1 107 ? -6.166 -4.376 -33.411 1.00 50.81 107 TYR A C 1
ATOM 852 O O . TYR A 1 107 ? -6.436 -5.299 -32.652 1.00 50.81 107 TYR A O 1
ATOM 860 N N . ASN A 1 108 ? -6.811 -4.194 -34.573 1.00 58.62 108 ASN A N 1
ATOM 861 C CA . ASN A 1 108 ? -8.007 -4.936 -34.993 1.00 58.62 108 ASN A CA 1
ATOM 862 C C . ASN A 1 108 ? -7.923 -5.407 -36.457 1.00 58.62 108 ASN A C 1
ATOM 864 O O . ASN A 1 108 ? -8.767 -5.040 -37.274 1.00 58.62 108 ASN A O 1
ATOM 868 N N . VAL A 1 109 ? -6.907 -6.192 -36.815 1.00 64.50 109 VAL A N 1
ATOM 869 C CA . VAL A 1 109 ? -6.880 -6.869 -38.123 1.00 64.50 109 VAL A CA 1
ATOM 870 C C . VAL A 1 109 ? -7.159 -8.348 -37.910 1.00 64.50 109 VAL A C 1
ATOM 872 O O . VAL A 1 109 ? -6.412 -9.026 -37.209 1.00 64.50 109 VAL A O 1
ATOM 875 N N . GLU A 1 110 ? -8.229 -8.851 -38.523 1.00 62.97 110 GLU A N 1
ATOM 876 C CA . GLU A 1 110 ? -8.417 -10.289 -38.703 1.00 62.97 110 GLU A CA 1
ATOM 877 C C . GLU A 1 110 ? -7.366 -10.778 -39.704 1.00 62.97 110 GLU A C 1
ATOM 879 O O . GLU A 1 110 ? -7.504 -10.623 -40.917 1.00 62.97 110 GLU A O 1
ATOM 884 N N . VAL A 1 111 ? -6.255 -11.301 -39.186 1.00 68.00 111 VAL A N 1
ATOM 885 C CA . VAL A 1 111 ? -5.186 -11.865 -40.011 1.00 68.00 111 VAL A CA 1
ATOM 886 C C . VAL A 1 111 ? -5.618 -13.256 -40.462 1.00 68.00 111 VAL A C 1
ATOM 888 O O . VAL A 1 111 ? -5.743 -14.168 -39.647 1.00 68.00 111 VAL A O 1
ATOM 891 N N . GLN A 1 112 ? -5.835 -13.426 -41.766 1.00 70.75 112 GLN A N 1
ATOM 892 C CA . GLN A 1 112 ? -5.997 -14.750 -42.363 1.00 70.75 112 GLN A CA 1
ATOM 893 C C . GLN A 1 112 ? -4.614 -15.388 -42.513 1.00 70.75 112 GLN A C 1
ATOM 895 O O . GLN A 1 112 ? -3.799 -14.934 -43.312 1.00 70.75 112 GLN A O 1
ATOM 900 N N . VAL A 1 113 ? -4.335 -16.405 -41.699 1.00 72.62 113 VAL A N 1
ATOM 901 C CA . VAL A 1 113 ? -3.083 -17.167 -41.750 1.00 72.62 113 VAL A CA 1
ATOM 902 C C . VAL A 1 113 ? -3.268 -18.328 -42.725 1.00 72.62 113 VAL A C 1
ATOM 904 O O . VAL A 1 113 ? -4.199 -19.118 -42.578 1.00 72.62 113 VAL A O 1
ATOM 907 N N . GLU A 1 114 ? -2.403 -18.422 -43.735 1.00 78.50 114 GLU A N 1
ATOM 908 C CA . GLU A 1 114 ? -2.381 -19.567 -44.648 1.00 78.50 114 GLU A CA 1
ATOM 909 C C . GLU A 1 114 ? -2.047 -20.853 -43.880 1.00 78.50 114 GLU A C 1
ATOM 911 O O . GLU A 1 114 ? -1.235 -20.844 -42.955 1.00 78.50 114 GLU A O 1
ATOM 916 N N . SER A 1 115 ? -2.644 -21.979 -44.277 1.00 79.69 115 SER A N 1
ATOM 917 C CA . SER A 1 115 ? -2.556 -23.240 -43.525 1.00 79.69 115 SER A CA 1
ATOM 918 C C . SER A 1 115 ? -1.131 -23.767 -43.330 1.00 79.69 115 SER A C 1
ATOM 920 O O . SER A 1 115 ? -0.874 -24.475 -42.364 1.00 79.69 115 SER A O 1
ATOM 922 N N . GLU A 1 116 ? -0.200 -23.433 -44.229 1.00 83.56 116 GLU A N 1
ATOM 923 C CA . GLU A 1 116 ? 1.217 -23.811 -44.111 1.00 83.56 116 GLU A CA 1
ATOM 924 C C . GLU A 1 116 ? 1.926 -23.104 -42.940 1.00 83.56 116 GLU A C 1
ATOM 926 O O . GLU A 1 116 ? 2.898 -23.625 -42.394 1.00 83.56 116 GLU A O 1
ATOM 931 N N . TYR A 1 117 ? 1.407 -21.952 -42.504 1.00 75.0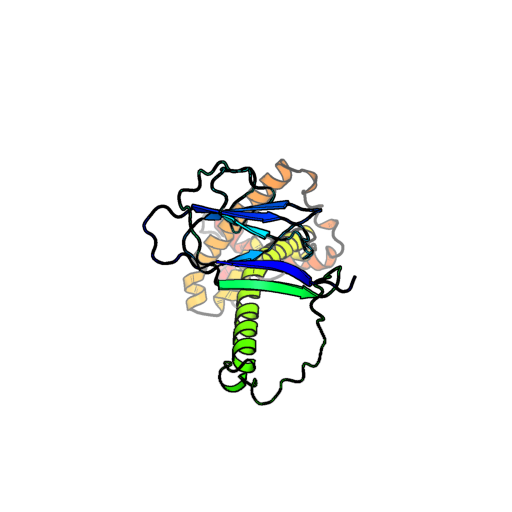0 117 TYR A N 1
ATOM 932 C CA . TYR A 1 117 ? 1.965 -21.137 -41.423 1.00 75.00 117 TYR A CA 1
ATOM 933 C C . TYR A 1 117 ? 1.120 -21.176 -40.138 1.00 75.00 117 TYR A C 1
ATOM 935 O O . TYR A 1 117 ? 1.339 -20.369 -39.229 1.00 75.00 117 TYR A O 1
ATOM 943 N N . ASP A 1 118 ? 0.170 -22.113 -40.027 1.00 80.00 118 ASP A N 1
ATOM 944 C CA . ASP A 1 118 ? -0.622 -22.305 -38.810 1.00 80.00 118 ASP A CA 1
ATOM 945 C C . ASP A 1 118 ? 0.140 -23.124 -37.750 1.00 80.00 118 ASP A C 1
ATOM 947 O O . ASP A 1 118 ? 0.073 -24.354 -37.656 1.00 80.00 118 ASP A O 1
ATOM 951 N N . PHE A 1 119 ? 0.860 -22.408 -36.889 1.00 79.62 119 PHE A N 1
ATOM 952 C CA . PHE A 1 119 ? 1.581 -22.984 -35.753 1.00 79.62 119 PHE A CA 1
ATOM 953 C C . PHE A 1 119 ? 0.768 -22.989 -34.451 1.00 79.62 119 PHE A C 1
ATOM 955 O O . PHE A 1 119 ? 1.344 -23.137 -33.369 1.00 79.62 119 PHE A O 1
ATOM 962 N N . SER A 1 120 ? -0.565 -22.874 -34.515 1.00 77.88 120 SER A N 1
ATOM 963 C CA . SER A 1 120 ? -1.433 -22.837 -33.325 1.00 77.88 120 SER A CA 1
ATOM 964 C C . SER A 1 120 ? -1.281 -24.063 -32.418 1.00 77.88 120 SER A C 1
ATOM 966 O O . SER A 1 120 ? -1.496 -23.968 -31.214 1.00 77.88 120 SER A O 1
ATOM 968 N N . HIS A 1 121 ? -0.851 -25.200 -32.969 1.00 79.31 121 HIS A N 1
ATOM 969 C CA . HIS A 1 121 ? -0.584 -26.439 -32.234 1.00 79.31 121 HIS A CA 1
ATOM 970 C C . HIS A 1 121 ? 0.659 -26.377 -31.323 1.00 79.31 121 HIS A C 1
ATOM 972 O O . HIS A 1 121 ? 0.759 -27.153 -30.374 1.00 79.31 121 HIS A O 1
ATOM 978 N N . ILE A 1 122 ? 1.607 -25.478 -31.610 1.00 80.94 122 ILE A N 1
ATOM 979 C CA . ILE A 1 122 ? 2.807 -25.240 -30.788 1.00 80.94 122 ILE A CA 1
ATOM 980 C C . ILE A 1 122 ? 2.486 -24.249 -29.669 1.00 80.94 122 ILE A C 1
ATOM 982 O O . ILE A 1 122 ? 3.130 -24.243 -28.617 1.00 80.94 122 ILE A O 1
ATOM 986 N N . LEU A 1 123 ? 1.490 -23.393 -29.896 1.00 73.94 123 LEU A N 1
ATOM 987 C CA . LEU A 1 123 ? 1.126 -22.379 -28.934 1.00 73.94 123 LEU A CA 1
ATOM 988 C C . LEU A 1 123 ? 0.497 -23.048 -27.705 1.00 73.94 123 LEU A C 1
ATOM 990 O O . LEU A 1 123 ? -0.429 -23.853 -27.825 1.00 73.94 123 LEU A O 1
ATOM 994 N N . PRO A 1 124 ? 0.987 -22.729 -26.498 1.00 73.38 124 PRO A N 1
ATOM 995 C CA . PRO A 1 124 ? 0.368 -23.224 -25.283 1.00 73.38 124 PRO A CA 1
ATOM 996 C C . PRO A 1 124 ? -1.067 -22.701 -25.191 1.00 73.38 124 PRO A C 1
ATOM 998 O O . PRO A 1 124 ? -1.398 -21.651 -25.741 1.00 73.38 124 PRO A O 1
ATOM 1001 N N . ASN A 1 125 ? -1.928 -23.427 -24.477 1.00 81.62 125 ASN A N 1
ATOM 1002 C CA . ASN A 1 125 ? -3.340 -23.078 -24.353 1.00 81.62 125 ASN A CA 1
ATOM 1003 C C . ASN A 1 125 ? -3.507 -21.648 -23.799 1.00 81.62 125 ASN A C 1
ATOM 1005 O O . ASN A 1 125 ? -3.407 -21.413 -22.593 1.00 81.62 125 ASN A O 1
ATOM 1009 N N . PHE A 1 126 ? -3.785 -20.692 -24.689 1.00 77.50 126 PHE A N 1
ATOM 1010 C CA . PHE A 1 126 ? -3.906 -19.275 -24.347 1.00 77.50 126 PHE A CA 1
ATOM 1011 C C . PHE A 1 126 ? -5.007 -19.009 -23.334 1.00 77.50 126 PHE A C 1
ATOM 1013 O O . PHE A 1 126 ? -4.865 -18.107 -22.512 1.00 77.50 126 PHE A O 1
ATOM 1020 N N . LYS A 1 127 ? -6.087 -19.797 -23.366 1.00 79.00 127 LYS A N 1
ATOM 1021 C CA . LYS A 1 127 ? -7.167 -19.680 -22.389 1.00 79.00 127 LYS A CA 1
ATOM 1022 C C . LYS A 1 127 ? -6.653 -20.011 -20.988 1.00 79.00 127 LYS A C 1
ATOM 1024 O O . LYS A 1 127 ? -6.864 -19.225 -20.074 1.00 79.00 127 LYS A O 1
ATOM 1029 N N . ALA A 1 128 ? -5.892 -21.097 -20.851 1.00 80.12 128 ALA A N 1
ATOM 1030 C CA . ALA A 1 128 ? -5.281 -21.479 -19.580 1.00 80.12 128 ALA A CA 1
ATOM 1031 C C . ALA A 1 128 ? -4.254 -20.439 -19.094 1.00 80.12 128 ALA A C 1
ATOM 1033 O O . ALA A 1 128 ? -4.247 -20.076 -17.921 1.00 80.12 128 ALA A O 1
ATOM 1034 N N . ILE A 1 129 ? -3.415 -19.905 -19.989 1.00 82.81 129 ILE A N 1
ATOM 1035 C CA . ILE A 1 129 ? -2.451 -18.849 -19.632 1.00 82.81 129 ILE A CA 1
ATOM 1036 C C . ILE A 1 129 ? -3.170 -17.571 -19.192 1.00 82.81 129 ILE A C 1
ATOM 1038 O O . ILE A 1 129 ? -2.782 -16.964 -18.195 1.00 82.81 129 ILE A O 1
ATOM 1042 N N . LYS A 1 130 ? -4.226 -17.170 -19.907 1.00 84.31 130 LYS A N 1
ATOM 1043 C CA . LYS A 1 130 ? -5.045 -16.007 -19.559 1.00 84.31 130 LYS A CA 1
ATOM 1044 C C . LYS A 1 130 ? -5.656 -16.162 -18.168 1.00 84.31 130 LYS A C 1
ATOM 1046 O O . LYS A 1 130 ? -5.519 -15.252 -17.358 1.00 84.31 130 LYS A O 1
ATOM 1051 N N . GLU A 1 131 ? -6.249 -17.317 -17.876 1.00 89.25 131 GLU A N 1
ATOM 1052 C CA . GLU A 1 131 ? -6.832 -17.619 -16.563 1.00 89.25 131 GLU A CA 1
ATOM 1053 C C . GLU A 1 131 ? -5.778 -17.537 -15.441 1.00 89.25 131 GLU A C 1
ATOM 1055 O O . GLU A 1 131 ? -6.024 -16.917 -14.406 1.00 89.25 131 GLU A O 1
ATOM 1060 N N . ILE A 1 132 ? -4.567 -18.065 -15.666 1.00 87.94 132 ILE A N 1
ATOM 1061 C CA . ILE A 1 132 ? -3.450 -17.985 -14.706 1.00 87.94 132 ILE A CA 1
ATOM 1062 C C . ILE A 1 132 ? -3.011 -16.532 -14.467 1.00 87.94 132 ILE A C 1
ATOM 1064 O O . ILE A 1 132 ? -2.764 -16.136 -13.324 1.00 87.94 132 ILE A O 1
ATOM 1068 N N . ILE A 1 133 ? -2.904 -15.726 -15.528 1.00 88.25 133 ILE A N 1
ATOM 1069 C CA . ILE A 1 133 ? -2.525 -14.310 -15.428 1.00 88.25 133 ILE A CA 1
ATOM 1070 C C . ILE A 1 133 ? -3.598 -13.524 -14.671 1.00 88.25 133 ILE A C 1
ATOM 1072 O O . ILE A 1 133 ? -3.264 -12.746 -13.779 1.00 88.25 133 ILE A O 1
ATOM 1076 N N . GLU A 1 134 ? -4.874 -13.735 -14.988 1.00 90.25 134 GLU A N 1
ATOM 1077 C CA . GLU A 1 134 ? -5.994 -13.075 -14.314 1.00 90.25 134 GLU A CA 1
ATOM 1078 C C . GLU A 1 134 ? -6.033 -13.430 -12.823 1.00 90.25 134 GLU A C 1
ATOM 1080 O O . GLU A 1 134 ? -6.132 -12.537 -11.979 1.00 90.25 134 GLU A O 1
ATOM 1085 N N . GLU A 1 135 ? -5.864 -14.707 -12.472 1.00 89.88 135 GLU A N 1
ATOM 1086 C CA . GLU A 1 135 ? -5.802 -15.142 -11.076 1.00 89.88 135 GLU A CA 1
ATOM 1087 C C . GLU A 1 135 ? -4.615 -14.509 -10.331 1.00 89.88 135 GLU A C 1
ATOM 1089 O O . GLU A 1 135 ? -4.764 -14.015 -9.205 1.00 89.88 135 GLU A O 1
ATOM 1094 N N . TYR A 1 136 ? -3.437 -14.481 -10.961 1.00 88.25 136 TYR A N 1
ATOM 1095 C CA . TYR A 1 136 ? -2.253 -13.830 -10.407 1.00 88.25 136 TYR A CA 1
ATOM 1096 C C . TYR A 1 136 ? -2.493 -12.332 -10.177 1.00 88.25 136 TYR A C 1
ATOM 1098 O O . TYR A 1 136 ? -2.221 -11.838 -9.080 1.00 88.25 136 TYR A O 1
ATOM 1106 N N . CYS A 1 137 ? -3.052 -11.623 -11.162 1.00 85.88 137 CYS A N 1
ATOM 1107 C CA . CYS A 1 137 ? -3.399 -10.207 -11.052 1.00 85.88 137 CYS A CA 1
ATOM 1108 C C . CYS A 1 137 ? -4.378 -9.961 -9.899 1.00 85.88 137 CYS A C 1
ATOM 1110 O O . CYS A 1 137 ? -4.091 -9.129 -9.044 1.00 85.88 137 CYS A O 1
ATOM 1112 N N . ILE A 1 138 ? -5.450 -10.752 -9.773 1.00 86.06 138 ILE A N 1
ATOM 1113 C CA . ILE A 1 138 ? -6.419 -10.636 -8.668 1.00 86.06 138 ILE A CA 1
ATOM 1114 C C . ILE A 1 138 ? -5.740 -10.805 -7.302 1.00 86.06 138 ILE A C 1
ATOM 1116 O O . ILE A 1 138 ? -6.026 -10.063 -6.355 1.00 86.06 138 ILE A O 1
ATOM 1120 N N . ARG A 1 139 ? -4.846 -11.792 -7.164 1.00 84.94 139 ARG A N 1
ATOM 1121 C CA . ARG A 1 139 ? -4.097 -12.014 -5.917 1.00 84.94 139 ARG A CA 1
ATOM 1122 C C . ARG A 1 139 ? -3.170 -10.838 -5.617 1.00 84.94 139 ARG A C 1
ATOM 1124 O O . ARG A 1 139 ? -3.083 -10.410 -4.466 1.00 84.94 139 ARG A O 1
ATOM 1131 N N . MET A 1 140 ? -2.492 -10.315 -6.632 1.00 82.38 140 MET A N 1
ATOM 1132 C CA . MET A 1 140 ? -1.473 -9.283 -6.463 1.00 82.38 140 MET A CA 1
ATOM 1133 C C . MET A 1 140 ? -2.056 -7.887 -6.278 1.00 82.38 140 MET A C 1
ATOM 1135 O O . MET A 1 140 ? -1.513 -7.098 -5.507 1.00 82.38 140 MET A O 1
ATOM 1139 N N . ASP A 1 141 ? -3.200 -7.610 -6.889 1.00 78.81 141 ASP A N 1
ATOM 1140 C CA . ASP A 1 141 ? -3.966 -6.386 -6.695 1.00 78.81 141 ASP A CA 1
ATOM 1141 C C . ASP A 1 141 ? -4.357 -6.224 -5.228 1.00 78.81 141 ASP A C 1
ATOM 1143 O O . ASP A 1 141 ? -4.100 -5.179 -4.633 1.00 78.81 141 ASP A O 1
ATOM 1147 N N . LYS A 1 142 ? -4.853 -7.279 -4.573 1.00 74.88 142 LYS A N 1
ATOM 1148 C CA . LYS A 1 142 ? -5.165 -7.231 -3.132 1.00 74.88 142 LYS A CA 1
ATOM 1149 C C . LYS A 1 142 ? -3.963 -6.799 -2.283 1.00 74.88 142 LYS A C 1
ATOM 1151 O O . LYS A 1 142 ? -4.127 -6.023 -1.344 1.00 74.88 142 LYS A O 1
ATOM 1156 N N . VAL A 1 143 ? -2.760 -7.262 -2.626 1.00 78.25 143 VAL A N 1
ATOM 1157 C CA . VAL A 1 143 ? -1.517 -6.914 -1.918 1.00 78.25 143 VAL A CA 1
ATOM 1158 C C . VAL A 1 143 ? -1.071 -5.485 -2.243 1.00 78.25 143 VAL A C 1
ATOM 1160 O O . VAL A 1 143 ? -0.730 -4.729 -1.334 1.00 78.25 143 VAL A O 1
ATOM 1163 N N . LYS A 1 144 ? -1.118 -5.085 -3.519 1.00 78.44 144 LYS A N 1
ATOM 1164 C CA . LYS A 1 144 ? -0.727 -3.744 -3.987 1.00 78.44 144 LYS A CA 1
ATOM 1165 C C . LYS A 1 144 ? -1.666 -2.646 -3.493 1.00 78.44 144 LYS A C 1
ATOM 1167 O O . LYS A 1 144 ? -1.209 -1.543 -3.202 1.00 78.44 144 LYS A O 1
ATOM 1172 N N . PHE A 1 145 ? -2.959 -2.937 -3.368 1.00 75.12 145 PHE A N 1
ATOM 1173 C CA . PHE A 1 145 ? -3.963 -1.977 -2.917 1.00 75.12 145 PHE A CA 1
ATOM 1174 C C . PHE A 1 145 ? -4.090 -1.901 -1.393 1.00 75.12 145 PHE A C 1
ATOM 1176 O O . PHE A 1 145 ? -4.605 -0.902 -0.899 1.00 75.12 145 PHE A O 1
ATOM 1183 N N . ALA A 1 146 ? -3.589 -2.873 -0.623 1.00 74.88 146 ALA A N 1
ATOM 1184 C CA . ALA A 1 146 ? -3.673 -2.851 0.842 1.00 74.88 146 ALA A CA 1
ATOM 1185 C C . ALA A 1 146 ? -3.081 -1.577 1.502 1.00 74.88 146 ALA A C 1
ATOM 1187 O O . ALA A 1 146 ? -3.720 -1.026 2.404 1.00 74.88 146 ALA A O 1
ATOM 1188 N N . PRO A 1 147 ? -1.923 -1.032 1.068 1.00 76.38 147 PRO A N 1
ATOM 1189 C CA . PRO A 1 147 ? -1.392 0.223 1.602 1.00 76.38 147 PRO A CA 1
ATOM 1190 C C . PRO A 1 147 ? -2.274 1.430 1.265 1.00 76.38 147 PRO A C 1
ATOM 1192 O O . PRO A 1 147 ? -2.485 2.286 2.124 1.00 76.38 147 PRO A O 1
ATOM 1195 N N . LEU A 1 148 ? -2.828 1.477 0.047 1.00 74.06 148 LEU A N 1
ATOM 1196 C CA . LEU A 1 148 ? -3.762 2.527 -0.365 1.00 74.06 148 LEU A CA 1
ATOM 1197 C C . LEU A 1 148 ? -5.087 2.426 0.393 1.00 74.06 148 LEU A C 1
ATOM 1199 O O . LEU A 1 148 ? -5.591 3.441 0.851 1.00 74.06 148 LEU A O 1
ATOM 1203 N N . GLN A 1 149 ? -5.620 1.224 0.612 1.00 70.62 149 GLN A N 1
ATOM 1204 C CA . GLN A 1 149 ? -6.809 1.007 1.442 1.00 70.62 149 GLN A CA 1
ATOM 1205 C C . GLN A 1 149 ? -6.565 1.453 2.886 1.00 70.62 149 GLN A C 1
ATOM 1207 O O . GLN A 1 149 ? -7.407 2.127 3.472 1.00 70.62 149 GLN A O 1
ATOM 1212 N N . LYS A 1 150 ? -5.380 1.174 3.444 1.00 71.38 150 LYS A N 1
ATOM 1213 C CA . LYS A 1 150 ? -4.977 1.648 4.775 1.00 71.38 150 LYS A CA 1
ATOM 1214 C C . LYS A 1 150 ? -4.853 3.176 4.830 1.00 71.38 150 LYS A C 1
ATOM 1216 O O . LYS A 1 150 ? -5.247 3.785 5.826 1.00 71.38 150 LYS A O 1
ATOM 1221 N N . GLN A 1 151 ? -4.347 3.810 3.771 1.00 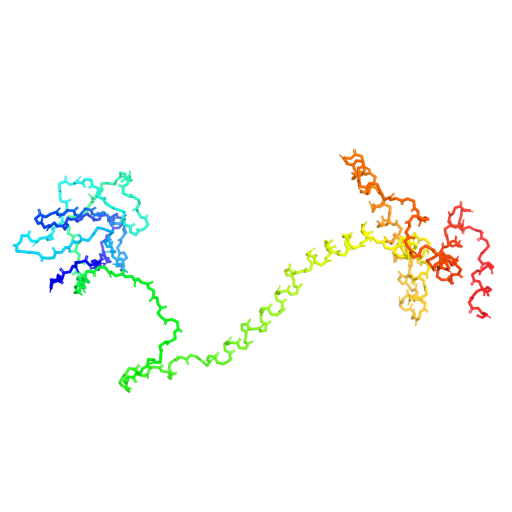72.12 151 GLN A N 1
ATOM 1222 C CA . GLN A 1 151 ? -4.313 5.271 3.644 1.00 72.12 151 GLN A CA 1
ATOM 1223 C C . GLN A 1 151 ? -5.714 5.870 3.492 1.00 72.12 151 GLN A C 1
ATOM 1225 O O . GLN A 1 151 ? -6.022 6.822 4.198 1.00 72.12 151 GLN A O 1
ATOM 1230 N N . ILE A 1 152 ? -6.585 5.290 2.663 1.00 67.88 152 ILE A N 1
ATOM 1231 C CA . ILE A 1 152 ? -7.987 5.702 2.502 1.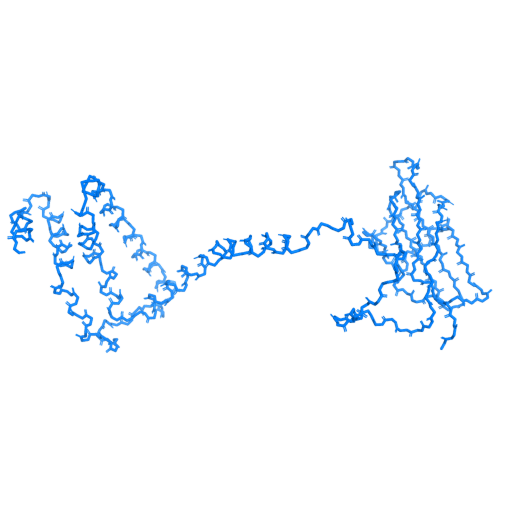00 67.88 152 ILE A CA 1
ATOM 1232 C C . ILE A 1 152 ? -8.728 5.564 3.828 1.00 67.88 152 ILE A C 1
ATOM 1234 O O . ILE A 1 152 ? -9.404 6.497 4.233 1.00 67.88 152 ILE A O 1
ATOM 1238 N N . GLN A 1 153 ? -8.536 4.471 4.564 1.00 56.44 153 GLN A N 1
ATOM 1239 C CA . GLN A 1 153 ? -9.130 4.286 5.886 1.00 56.44 153 GLN A CA 1
ATOM 1240 C C . GLN A 1 153 ? -8.595 5.305 6.907 1.00 56.44 153 GLN A C 1
ATOM 1242 O O . GLN A 1 153 ? -9.347 5.824 7.732 1.00 56.44 153 GLN A O 1
ATOM 1247 N N . THR A 1 154 ? -7.313 5.668 6.809 1.00 56.53 154 THR A N 1
ATOM 1248 C CA . THR A 1 154 ? -6.716 6.752 7.607 1.00 56.53 154 THR A CA 1
ATOM 1249 C C . THR A 1 154 ? -7.305 8.117 7.223 1.00 56.53 154 THR A C 1
ATOM 1251 O O . THR A 1 154 ? -7.620 8.915 8.102 1.00 56.53 154 THR A O 1
ATOM 1254 N N . LEU A 1 155 ? -7.532 8.388 5.939 1.00 56.31 155 LEU A N 1
ATOM 1255 C CA . LEU A 1 155 ? -8.139 9.628 5.443 1.00 56.31 155 LEU A CA 1
ATOM 1256 C C . LEU A 1 155 ? -9.639 9.712 5.762 1.00 56.31 155 LEU A C 1
ATOM 1258 O O . LEU A 1 155 ? -10.123 10.776 6.134 1.00 56.31 155 LEU A O 1
ATOM 1262 N N . GLN A 1 156 ? -10.364 8.595 5.706 1.00 49.62 156 GLN A N 1
ATOM 1263 C CA . GLN A 1 156 ? -11.754 8.464 6.154 1.00 49.62 156 GLN A CA 1
ATOM 1264 C C . GLN A 1 156 ? -11.876 8.691 7.661 1.00 49.62 156 GLN A C 1
ATOM 1266 O O . GLN A 1 156 ? -12.834 9.304 8.112 1.00 49.62 156 GLN A O 1
ATOM 1271 N N . SER A 1 157 ? -10.878 8.283 8.451 1.00 51.41 157 SER A N 1
ATOM 1272 C CA . SER A 1 157 ? -10.819 8.634 9.876 1.00 51.41 157 SER A CA 1
ATOM 1273 C C . SER A 1 157 ? -10.510 10.121 10.124 1.00 51.41 157 SER A C 1
ATOM 1275 O O . SER A 1 157 ? -10.890 10.659 11.160 1.00 51.41 157 SER A O 1
ATOM 1277 N N . GLN A 1 158 ? -9.874 10.807 9.165 1.00 52.03 158 GLN A N 1
ATOM 1278 C CA . GLN A 1 158 ? -9.576 12.248 9.212 1.00 52.03 158 GLN A CA 1
ATOM 1279 C C . GLN A 1 158 ? -10.717 13.125 8.668 1.00 52.03 158 GLN A C 1
ATOM 1281 O O . GLN A 1 158 ? -10.871 14.259 9.107 1.00 52.03 158 GLN A O 1
ATOM 1286 N N . SER A 1 159 ? -11.548 12.584 7.776 1.00 54.44 159 SER A N 1
ATOM 1287 C CA . SER A 1 159 ? -12.852 13.127 7.352 1.00 54.44 159 SER A CA 1
ATOM 1288 C C . SER A 1 159 ? -14.009 12.566 8.201 1.00 54.44 159 SER A C 1
ATOM 1290 O O . SER A 1 159 ? -15.178 12.675 7.839 1.00 54.44 159 SER A O 1
ATOM 1292 N N . GLY A 1 160 ? -13.661 11.940 9.330 1.00 67.94 160 GLY A N 1
ATOM 1293 C CA . GLY A 1 160 ? -14.491 10.984 10.044 1.00 67.94 160 GLY A CA 1
ATOM 1294 C C . GLY A 1 160 ? -15.618 11.627 10.824 1.00 67.94 160 GLY A C 1
ATOM 1295 O O . GLY A 1 160 ? -15.401 12.536 11.611 1.00 67.94 160 GLY A O 1
ATOM 1296 N N . SER A 1 161 ? -16.810 11.085 10.640 1.00 85.38 161 SER A N 1
ATOM 1297 C CA . SER A 1 161 ? -18.001 11.370 11.430 1.00 85.38 161 SER A CA 1
ATOM 1298 C C . SER A 1 161 ? -17.729 11.341 12.950 1.00 85.38 161 SER A C 1
ATOM 1300 O O . SER A 1 161 ? -16.790 10.682 13.427 1.00 85.38 161 SER A O 1
ATOM 1302 N N . ALA A 1 162 ? -18.545 12.029 13.753 1.00 89.38 162 ALA A N 1
ATOM 1303 C CA . ALA A 1 162 ? -18.460 11.954 15.214 1.00 89.38 162 ALA A CA 1
ATOM 1304 C C . ALA A 1 162 ? -18.550 10.502 15.709 1.00 89.38 162 ALA A C 1
ATOM 1306 O O . ALA A 1 162 ? -17.890 10.140 16.689 1.00 89.38 162 ALA A O 1
ATOM 1307 N N . THR A 1 163 ? -19.291 9.655 14.989 1.00 90.62 163 THR A N 1
ATOM 1308 C CA . THR A 1 163 ? -19.401 8.212 15.229 1.00 90.62 163 THR A CA 1
ATOM 1309 C C . THR A 1 163 ? -18.035 7.532 15.159 1.00 90.62 163 THR A C 1
ATOM 1311 O O . THR A 1 163 ? -17.631 6.855 16.108 1.00 90.62 163 THR A O 1
ATOM 1314 N N . ALA A 1 164 ? -17.275 7.754 14.081 1.00 90.00 164 ALA A N 1
ATOM 1315 C CA . ALA A 1 164 ? -15.944 7.172 13.914 1.00 90.00 164 ALA A CA 1
ATOM 1316 C C . ALA A 1 164 ? -14.976 7.656 15.004 1.00 90.00 164 ALA A C 1
ATOM 1318 O O . ALA A 1 164 ? -14.201 6.869 15.556 1.00 90.00 164 ALA A O 1
ATOM 1319 N N . ARG A 1 165 ? -15.060 8.939 15.380 1.00 90.12 165 ARG A N 1
ATOM 1320 C CA . ARG A 1 165 ? -14.245 9.503 16.464 1.00 90.12 165 ARG A CA 1
ATOM 1321 C C . ARG A 1 165 ? -14.562 8.860 17.811 1.00 90.12 165 ARG A C 1
ATOM 1323 O O . ARG A 1 165 ? -13.629 8.491 18.523 1.00 90.12 165 ARG A O 1
ATOM 1330 N N . LEU A 1 166 ? -15.833 8.656 18.150 1.00 92.50 166 LEU A N 1
ATOM 1331 C CA . LEU A 1 166 ? -16.213 7.987 19.398 1.00 92.50 166 LEU A CA 1
ATOM 1332 C C . LEU A 1 166 ? -15.853 6.498 19.409 1.00 92.50 166 LEU A C 1
ATOM 1334 O O . LEU A 1 166 ? -15.384 6.001 20.431 1.00 92.50 166 LEU A O 1
ATOM 1338 N N . GLN A 1 167 ? -15.970 5.799 18.279 1.00 91.06 167 GLN A N 1
ATOM 1339 C CA . GLN A 1 167 ? -15.523 4.406 18.160 1.00 91.06 167 GLN A CA 1
ATOM 1340 C C . GLN A 1 167 ? -13.991 4.267 18.201 1.00 91.06 167 GLN A C 1
ATOM 1342 O O . GLN A 1 167 ? -13.461 3.251 18.649 1.00 91.06 167 GLN A O 1
ATOM 1347 N N . SER A 1 168 ? -13.251 5.300 17.788 1.00 91.19 168 SER A N 1
ATOM 1348 C CA . SER A 1 168 ? -11.790 5.346 17.924 1.00 91.19 168 SER A CA 1
ATOM 1349 C C . SER A 1 168 ? -11.311 5.597 19.362 1.00 91.19 168 SER A C 1
ATOM 1351 O O . SER A 1 168 ? -10.122 5.423 19.652 1.00 91.19 168 SER A O 1
ATOM 1353 N N . HIS A 1 169 ? -12.211 5.981 20.275 1.00 94.19 169 HIS A N 1
ATOM 1354 C CA . HIS A 1 169 ? -11.873 6.216 21.672 1.00 94.19 169 HIS A CA 1
ATOM 1355 C C . HIS A 1 169 ? -11.369 4.931 22.342 1.00 94.19 169 HIS A C 1
ATOM 1357 O O . HIS A 1 169 ? -11.904 3.842 22.118 1.00 94.19 169 HIS A O 1
ATOM 1363 N N . LEU A 1 170 ? -10.353 5.057 23.204 1.00 95.94 170 LEU A N 1
ATOM 1364 C CA . LEU A 1 170 ? -9.707 3.910 23.847 1.00 95.94 170 LEU A CA 1
ATOM 1365 C C . LEU A 1 170 ? -10.708 3.023 24.603 1.00 95.94 170 LEU A C 1
ATOM 1367 O O . LEU A 1 170 ? -10.635 1.803 24.493 1.00 95.94 170 LEU A O 1
ATOM 1371 N N . ALA A 1 171 ? -11.663 3.627 25.319 1.00 96.38 171 ALA A N 1
ATOM 1372 C CA . ALA A 1 171 ? -12.689 2.883 26.051 1.00 96.38 171 ALA A CA 1
ATOM 1373 C C . ALA A 1 171 ? -13.510 1.978 25.118 1.00 96.38 171 ALA A C 1
ATOM 1375 O O . ALA A 1 171 ? -13.630 0.781 25.363 1.00 96.38 171 ALA A O 1
ATOM 1376 N N . TYR A 1 172 ? -13.986 2.517 23.992 1.00 96.75 172 TYR A N 1
ATOM 1377 C CA . TYR A 1 172 ? -14.726 1.729 23.012 1.00 96.75 172 TYR A CA 1
ATOM 1378 C C . TYR A 1 172 ? -13.880 0.584 22.443 1.00 96.75 172 TYR A C 1
ATOM 1380 O O . TYR A 1 172 ? -14.336 -0.559 22.428 1.00 96.75 172 TYR A O 1
ATOM 1388 N N . LYS A 1 173 ? -12.632 0.862 22.022 1.00 96.62 173 LYS A N 1
ATOM 1389 C CA . LYS A 1 173 ? -11.716 -0.160 21.477 1.00 96.62 173 LYS A CA 1
ATOM 1390 C C . LYS A 1 173 ? -11.499 -1.307 22.474 1.00 96.62 173 LYS A C 1
ATOM 1392 O O . LYS A 1 173 ? -11.570 -2.472 22.085 1.00 96.62 173 LYS A O 1
ATOM 1397 N N . LEU A 1 174 ? -11.268 -0.983 23.748 1.00 97.12 174 LEU A N 1
ATOM 1398 C CA . LEU A 1 174 ? -11.030 -1.966 24.806 1.00 97.12 174 LEU A CA 1
ATOM 1399 C C . LEU A 1 174 ? -12.272 -2.813 25.090 1.00 97.12 174 LEU A C 1
ATOM 1401 O O . LEU A 1 174 ? -12.200 -4.036 24.993 1.00 97.12 174 LEU A O 1
ATOM 1405 N N . GLY A 1 175 ? -13.416 -2.198 25.395 1.00 95.88 175 GLY A N 1
ATOM 1406 C CA . GLY A 1 175 ? -14.602 -2.979 25.746 1.00 95.88 175 GLY A CA 1
ATOM 1407 C C . GLY A 1 175 ? -15.198 -3.732 24.555 1.00 95.88 175 GLY A C 1
ATOM 1408 O O . GLY A 1 175 ? -15.683 -4.848 24.728 1.00 95.88 175 GLY A O 1
ATOM 1409 N N . ASN A 1 176 ? -15.067 -3.219 23.326 1.00 96.31 176 ASN A N 1
ATOM 1410 C CA . ASN A 1 176 ? -15.415 -3.985 22.127 1.00 96.31 176 ASN A CA 1
ATOM 1411 C C . ASN A 1 176 ? -14.524 -5.232 21.972 1.00 96.31 176 ASN A C 1
ATOM 1413 O O . ASN A 1 176 ? -15.025 -6.323 21.704 1.00 96.31 176 ASN A O 1
ATOM 1417 N N . ALA A 1 177 ? -13.212 -5.106 22.202 1.00 95.69 177 ALA A N 1
ATOM 1418 C CA . ALA A 1 177 ? -12.308 -6.254 22.183 1.00 95.69 177 ALA A CA 1
ATOM 1419 C C . ALA A 1 177 ? -12.653 -7.282 23.271 1.00 95.69 177 ALA A C 1
ATOM 1421 O O . ALA A 1 177 ? -12.586 -8.482 23.005 1.00 95.69 177 ALA A O 1
ATOM 1422 N N . MET A 1 178 ? -13.069 -6.838 24.458 1.00 95.44 178 MET A N 1
ATOM 1423 C CA . MET A 1 178 ? -13.516 -7.728 25.534 1.00 95.44 178 MET A CA 1
ATOM 1424 C C . MET A 1 178 ? -14.768 -8.515 25.137 1.00 95.44 178 MET A C 1
ATOM 1426 O O . MET A 1 178 ? -14.762 -9.736 25.254 1.00 95.44 178 MET A O 1
ATOM 1430 N N . ILE A 1 179 ? -15.794 -7.847 24.598 1.00 93.50 179 ILE A N 1
ATOM 1431 C CA . ILE A 1 179 ? -17.044 -8.490 24.152 1.00 93.50 179 ILE A CA 1
ATOM 1432 C C . ILE A 1 179 ? -16.794 -9.500 23.026 1.00 93.50 179 ILE A C 1
ATOM 1434 O O . ILE A 1 179 ? -17.411 -10.562 22.984 1.00 93.50 179 ILE A O 1
ATOM 1438 N N . LEU A 1 180 ? -15.908 -9.183 22.081 1.00 93.62 180 LEU A N 1
ATOM 1439 C CA . LEU A 1 180 ? -15.619 -10.082 20.963 1.00 93.62 180 LEU A CA 1
ATOM 1440 C C . LEU A 1 180 ? -14.820 -11.311 21.403 1.00 93.62 180 LEU A C 1
ATOM 1442 O O . LEU A 1 180 ? -15.083 -12.416 20.934 1.00 93.62 180 LEU A O 1
ATOM 1446 N N . ASN A 1 181 ? -13.851 -11.131 22.299 1.00 89.31 181 ASN A N 1
ATOM 1447 C CA . ASN A 1 181 ? -12.990 -12.222 22.746 1.00 89.31 181 ASN A CA 1
ATOM 1448 C C . ASN A 1 181 ? -13.626 -13.081 23.848 1.00 89.31 181 ASN A C 1
ATOM 1450 O O . ASN A 1 181 ? -13.249 -14.244 23.971 1.00 89.31 181 ASN A O 1
ATOM 1454 N N . SER A 1 182 ? -14.612 -12.574 24.596 1.00 90.50 182 SER A N 1
ATOM 1455 C CA . SER A 1 182 ? -15.309 -13.342 25.639 1.00 90.50 182 SER A CA 1
ATOM 1456 C C . SER A 1 182 ? -16.170 -14.489 25.099 1.00 90.50 182 SER A C 1
ATOM 1458 O O . SER A 1 182 ? -16.534 -15.383 25.855 1.00 90.50 182 SER A O 1
ATOM 1460 N N . LYS A 1 183 ? -16.451 -14.520 23.789 1.00 91.19 183 LYS A N 1
ATOM 1461 C CA . LYS A 1 183 ? -17.270 -15.558 23.135 1.00 91.19 183 LYS A CA 1
ATOM 1462 C C . LYS A 1 183 ? -16.573 -16.916 22.974 1.00 91.19 183 LYS A C 1
ATOM 1464 O O . LYS A 1 183 ? -17.179 -17.848 22.459 1.00 91.19 183 LYS A O 1
ATOM 1469 N N . SER A 1 184 ? -15.299 -17.038 23.351 1.00 91.06 184 SER A N 1
ATOM 1470 C CA . SER A 1 184 ? -14.553 -18.299 23.256 1.00 91.06 184 SER A CA 1
ATOM 1471 C C . SER A 1 184 ? -13.499 -18.416 24.355 1.00 91.06 184 SER A C 1
ATOM 1473 O O . SER A 1 184 ? -12.884 -17.418 24.734 1.00 91.06 184 SER A O 1
ATOM 1475 N N . LEU A 1 185 ? -13.233 -19.643 24.818 1.00 90.06 185 LEU A N 1
ATOM 1476 C CA . LEU A 1 185 ? -12.214 -19.917 25.839 1.00 90.06 185 LEU A CA 1
ATOM 1477 C C . LEU A 1 185 ? -10.824 -19.425 25.401 1.00 90.06 185 LEU A C 1
ATOM 1479 O O . LEU A 1 185 ? -10.156 -18.696 26.129 1.00 90.06 185 LEU A O 1
ATOM 1483 N N . TRP A 1 186 ? -10.424 -19.744 24.166 1.00 88.56 186 TRP A N 1
ATOM 1484 C CA . TRP A 1 186 ? -9.167 -19.265 23.582 1.00 88.56 186 TRP A CA 1
ATOM 1485 C C . TRP A 1 186 ? -9.114 -17.740 23.437 1.00 88.56 186 TRP A C 1
ATOM 1487 O O . TRP A 1 186 ? -8.056 -17.139 23.628 1.00 88.56 186 TRP A O 1
ATOM 1497 N N . GLY A 1 187 ? -10.246 -17.098 23.136 1.00 89.69 187 GLY A N 1
ATOM 1498 C CA . GLY A 1 187 ? -10.369 -15.642 23.104 1.00 89.69 187 GLY A CA 1
ATOM 1499 C C . GLY A 1 187 ? -10.130 -15.008 24.474 1.00 89.69 187 GLY A C 1
ATOM 1500 O O . GLY A 1 187 ? -9.407 -14.017 24.570 1.00 89.69 187 GLY A O 1
ATOM 1501 N N . MET A 1 188 ? -10.659 -15.612 25.536 1.00 90.88 188 MET A N 1
ATOM 1502 C CA . MET A 1 188 ? -10.451 -15.158 26.910 1.00 90.88 188 MET A CA 1
ATOM 1503 C C . MET A 1 188 ? -8.989 -15.307 27.350 1.00 90.88 188 MET A C 1
ATOM 1505 O O . MET A 1 188 ? -8.430 -14.369 27.913 1.00 90.88 188 MET A O 1
ATOM 1509 N N . ILE A 1 189 ? -8.341 -16.432 27.019 1.00 91.88 189 ILE A N 1
ATOM 1510 C CA . ILE A 1 189 ? -6.924 -16.683 27.341 1.00 91.88 189 ILE A CA 1
ATOM 1511 C C . ILE A 1 189 ? -6.009 -15.629 26.698 1.00 91.88 189 ILE A C 1
ATOM 1513 O O . ILE A 1 189 ? -5.091 -15.126 27.342 1.00 91.88 189 ILE A O 1
ATOM 1517 N N . ARG A 1 190 ? -6.262 -15.243 25.439 1.00 93.50 190 ARG A N 1
ATOM 1518 C CA . ARG A 1 190 ? -5.445 -14.230 24.740 1.00 93.50 190 ARG A CA 1
ATOM 1519 C C . ARG A 1 190 ? -5.816 -12.781 25.073 1.00 93.50 190 ARG A C 1
ATOM 1521 O O . ARG A 1 190 ? -5.078 -11.868 24.698 1.00 93.50 190 ARG A O 1
ATOM 1528 N N . LEU A 1 191 ? -6.954 -12.544 25.728 1.00 93.31 191 LEU A N 1
ATOM 1529 C CA . LEU A 1 191 ? -7.501 -11.205 25.959 1.00 93.31 191 LEU A CA 1
ATOM 1530 C C . LEU A 1 191 ? -6.513 -10.241 26.646 1.00 93.31 191 LEU A C 1
ATOM 1532 O O . LEU A 1 191 ? -6.415 -9.107 26.175 1.00 93.31 191 LEU A O 1
ATOM 1536 N N . PRO A 1 192 ? -5.725 -10.636 27.669 1.00 92.25 192 PRO A N 1
ATOM 1537 C CA . PRO A 1 192 ? -4.749 -9.733 28.286 1.00 92.25 192 PRO A CA 1
ATOM 1538 C C . PRO A 1 192 ? -3.739 -9.159 27.280 1.00 92.25 192 PRO A C 1
ATOM 1540 O O . PRO A 1 192 ? -3.460 -7.958 27.290 1.00 92.25 192 PRO A O 1
ATOM 1543 N N . TYR A 1 193 ? -3.252 -9.989 26.352 1.00 93.25 193 TYR A N 1
ATOM 1544 C CA . TYR A 1 193 ? -2.333 -9.567 25.293 1.00 93.25 193 TYR A CA 1
ATOM 1545 C C . TYR A 1 193 ? -3.009 -8.621 24.298 1.00 93.25 193 TYR A C 1
ATOM 1547 O O . TYR A 1 193 ? -2.434 -7.597 23.932 1.00 93.25 193 TYR A O 1
ATOM 1555 N N . VAL A 1 194 ? -4.252 -8.922 23.907 1.00 93.94 194 VAL A N 1
ATOM 1556 C CA . VAL A 1 194 ? -5.046 -8.070 23.006 1.00 93.94 194 VAL A CA 1
ATOM 1557 C C . VAL A 1 194 ? -5.271 -6.684 23.617 1.00 93.94 194 VAL A C 1
ATOM 1559 O O . VAL A 1 194 ? -5.076 -5.676 22.940 1.00 93.94 194 VAL A O 1
ATOM 1562 N N . LEU A 1 195 ? -5.633 -6.608 24.901 1.00 94.69 195 LEU A N 1
ATOM 1563 C CA . LEU A 1 195 ? -5.857 -5.335 25.595 1.00 94.69 195 LEU A CA 1
ATOM 1564 C C . LEU A 1 195 ? -4.567 -4.520 25.729 1.00 94.69 195 LEU A C 1
ATOM 1566 O O . LEU A 1 195 ? -4.581 -3.312 25.480 1.00 94.69 195 LEU A O 1
ATOM 1570 N N . SER A 1 196 ? -3.455 -5.178 26.069 1.00 92.50 196 SER A N 1
ATOM 1571 C CA . SER A 1 196 ? -2.131 -4.548 26.116 1.00 92.50 196 SER A CA 1
ATOM 1572 C C . SER A 1 196 ? -1.747 -3.957 24.755 1.00 92.50 196 SER A C 1
ATOM 1574 O O . SER A 1 196 ? -1.399 -2.778 24.658 1.00 92.50 196 SER A O 1
ATOM 1576 N N . TYR A 1 197 ? -1.924 -4.735 23.683 1.00 95.38 197 TYR A N 1
ATOM 1577 C CA . TYR A 1 197 ? -1.655 -4.297 22.317 1.00 95.38 197 TYR A CA 1
ATOM 1578 C C . TYR A 1 197 ? -2.520 -3.102 21.893 1.00 95.38 197 TYR A C 1
ATOM 1580 O O . TYR A 1 197 ? -2.000 -2.142 21.323 1.00 95.38 197 TYR A O 1
ATOM 1588 N N . ILE A 1 198 ? -3.826 -3.118 22.190 1.00 94.19 198 ILE A N 1
ATOM 1589 C CA . ILE A 1 198 ? -4.740 -2.006 21.873 1.00 94.19 198 ILE A CA 1
ATOM 1590 C C . ILE A 1 198 ? -4.323 -0.732 22.609 1.00 94.19 198 ILE A C 1
ATOM 1592 O O . ILE A 1 198 ? -4.306 0.344 22.008 1.00 94.19 198 ILE A O 1
ATOM 1596 N N . LYS A 1 199 ? -3.974 -0.843 23.895 1.00 94.06 199 LYS A N 1
ATOM 1597 C CA . LYS A 1 199 ? -3.522 0.289 24.713 1.00 94.06 199 LYS A CA 1
ATOM 1598 C C . LYS A 1 199 ? -2.255 0.916 24.135 1.00 94.06 199 LYS A C 1
ATOM 1600 O O . LYS A 1 199 ? -2.204 2.134 23.972 1.00 94.06 199 LYS A O 1
ATOM 1605 N N . GLU A 1 200 ? -1.264 0.094 23.805 1.00 92.38 200 GLU A N 1
ATOM 1606 C CA . GLU A 1 200 ? 0.005 0.569 23.256 1.00 92.38 200 GLU A CA 1
ATOM 1607 C C . GLU A 1 200 ? -0.164 1.158 21.850 1.00 92.38 200 GLU A C 1
ATOM 1609 O O . GLU A 1 200 ? 0.303 2.262 21.577 1.00 92.38 200 GLU A O 1
ATOM 1614 N N . SER A 1 201 ? -0.934 0.493 20.988 1.00 90.44 201 SER A N 1
ATOM 1615 C CA . SER A 1 201 ? -1.248 1.001 19.648 1.00 90.44 201 SER A CA 1
ATOM 1616 C C . SER A 1 201 ? -1.961 2.352 19.711 1.00 90.44 201 SER A C 1
ATOM 1618 O O . SER A 1 201 ? -1.585 3.280 19.001 1.00 90.44 201 SER A O 1
ATOM 1620 N N . HIS A 1 202 ? -2.935 2.512 20.615 1.00 94.00 202 HIS A N 1
ATOM 1621 C CA . HIS A 1 202 ? -3.618 3.790 20.815 1.00 94.00 202 HIS A CA 1
ATOM 1622 C C . HIS A 1 202 ? -2.663 4.881 21.319 1.00 94.00 202 HIS A C 1
ATOM 1624 O O . HIS A 1 202 ? -2.750 6.025 20.880 1.00 94.00 202 HIS A O 1
ATOM 1630 N N . ARG A 1 203 ? -1.724 4.548 22.215 1.00 93.31 203 ARG A N 1
ATOM 1631 C CA . ARG A 1 203 ? -0.702 5.492 22.694 1.00 93.31 203 ARG A CA 1
ATOM 1632 C C . ARG A 1 203 ? 0.156 6.010 21.537 1.00 93.31 203 ARG A C 1
ATOM 1634 O O . ARG A 1 203 ? 0.346 7.220 21.423 1.00 93.31 203 ARG A O 1
ATOM 1641 N N . ILE A 1 204 ? 0.617 5.110 20.671 1.00 92.75 204 ILE A N 1
ATOM 1642 C CA . ILE A 1 204 ? 1.411 5.448 19.483 1.00 92.75 204 ILE A CA 1
ATOM 1643 C C . ILE A 1 204 ? 0.587 6.294 18.498 1.00 92.75 204 ILE A C 1
ATOM 1645 O O . ILE A 1 204 ? 1.074 7.322 18.030 1.00 92.75 204 ILE A O 1
ATOM 1649 N N . GLU A 1 205 ? -0.668 5.921 18.222 1.00 91.38 205 GLU A N 1
ATOM 1650 C CA . GLU A 1 205 ? -1.589 6.695 17.370 1.00 91.38 205 GLU A CA 1
ATOM 1651 C C . GLU A 1 205 ? -1.739 8.142 17.869 1.00 91.38 205 GLU A C 1
ATOM 1653 O O . GLU A 1 205 ? -1.626 9.088 17.084 1.00 91.38 205 GLU A O 1
ATOM 1658 N N . GLN A 1 206 ? -1.939 8.328 19.180 1.00 91.62 206 GLN A N 1
ATOM 1659 C CA . GLN A 1 206 ? -2.050 9.658 19.782 1.00 91.62 206 GLN A CA 1
ATOM 1660 C C . GLN A 1 206 ? -0.747 10.451 19.646 1.00 91.62 206 GLN A C 1
ATOM 1662 O O . GLN A 1 206 ? -0.789 11.621 19.277 1.00 91.62 206 GLN A O 1
ATOM 1667 N N . GLN A 1 207 ? 0.414 9.834 19.883 1.00 94.25 207 GLN A N 1
ATOM 1668 C CA . GLN A 1 207 ? 1.713 10.498 19.717 1.00 94.25 207 GLN A CA 1
ATOM 1669 C C . GLN A 1 207 ? 1.936 10.965 18.277 1.00 94.25 207 GLN A C 1
ATOM 1671 O O . GLN A 1 207 ? 2.253 12.132 18.049 1.00 94.25 207 GL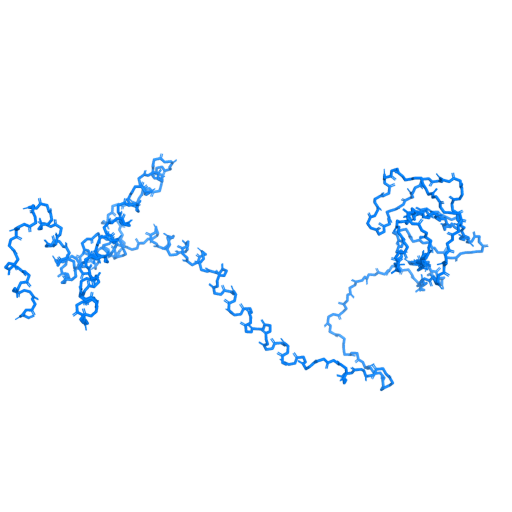N A O 1
ATOM 1676 N N . GLN A 1 208 ? 1.678 10.095 17.301 1.00 92.19 208 GLN A N 1
ATOM 1677 C CA . GLN A 1 208 ? 1.795 10.435 15.884 1.00 92.19 208 GLN A CA 1
ATOM 1678 C C . GLN A 1 208 ? 0.830 11.552 15.481 1.00 92.19 208 GLN A C 1
ATOM 1680 O O . GLN A 1 208 ? 1.199 12.438 14.710 1.00 92.19 208 GLN A O 1
ATOM 1685 N N . TYR A 1 209 ? -0.401 11.545 15.999 1.00 90.00 209 TYR A N 1
ATOM 1686 C CA . TYR A 1 209 ? -1.345 12.637 15.773 1.00 90.00 209 TYR A CA 1
ATOM 1687 C C . TYR A 1 209 ? -0.816 13.962 16.340 1.00 90.00 209 TYR A C 1
ATOM 1689 O O . TYR A 1 209 ? -0.816 14.968 15.629 1.00 90.00 209 TYR A O 1
ATOM 1697 N N . GLN A 1 210 ? -0.284 13.957 17.567 1.00 92.50 210 GLN A N 1
ATOM 1698 C CA . GLN A 1 210 ? 0.321 15.141 18.185 1.00 92.50 210 GLN A CA 1
ATOM 1699 C C . GLN A 1 210 ? 1.520 15.671 17.377 1.00 92.50 210 GLN A C 1
ATOM 1701 O O . GLN A 1 210 ? 1.668 16.877 17.190 1.00 92.50 210 GLN A O 1
ATOM 1706 N N . GLU A 1 211 ? 2.366 14.795 16.841 1.00 94.00 211 GLU A N 1
ATOM 1707 C CA . GLU A 1 211 ? 3.469 15.196 15.960 1.00 94.00 211 GLU A CA 1
ATOM 1708 C C . GLU A 1 211 ? 2.975 15.793 14.638 1.00 94.00 211 GLU A C 1
ATOM 1710 O O . GLU A 1 211 ? 3.523 16.791 14.165 1.00 94.00 211 GLU A O 1
ATOM 1715 N N . ARG A 1 212 ? 1.917 15.225 14.049 1.00 88.38 212 ARG A N 1
ATOM 1716 C CA . ARG A 1 212 ? 1.316 15.736 12.809 1.00 88.38 212 ARG A CA 1
ATOM 1717 C C . ARG A 1 212 ? 0.719 17.127 13.000 1.00 88.38 212 ARG A C 1
ATOM 1719 O O . ARG A 1 212 ? 0.979 17.988 12.165 1.00 88.38 212 ARG A O 1
ATOM 1726 N N . ILE A 1 213 ? -0.005 17.378 14.094 1.00 90.19 213 ILE A N 1
ATOM 1727 C CA . ILE A 1 213 ? -0.548 18.719 14.372 1.00 90.19 213 ILE A CA 1
ATOM 1728 C C . ILE A 1 213 ? 0.553 19.734 14.711 1.00 90.19 213 ILE A C 1
ATOM 1730 O O . ILE A 1 213 ? 0.406 20.906 14.381 1.00 90.19 213 ILE A O 1
ATOM 1734 N N . LYS A 1 214 ? 1.671 19.302 15.320 1.00 92.75 214 LYS A N 1
ATOM 1735 C CA . LYS A 1 214 ? 2.846 20.163 15.547 1.00 92.75 214 LYS A CA 1
ATOM 1736 C C . LYS A 1 214 ? 3.500 20.580 14.230 1.00 92.75 214 LYS A C 1
ATOM 1738 O O . LYS A 1 214 ? 3.867 21.738 14.080 1.00 92.75 214 LYS A O 1
ATOM 1743 N N . LYS A 1 215 ? 3.630 19.648 13.278 1.00 92.50 215 LYS A N 1
ATOM 1744 C CA . LYS A 1 215 ? 4.184 19.923 11.940 1.00 92.50 215 LYS A CA 1
ATOM 1745 C C . LYS A 1 215 ? 3.230 20.745 11.072 1.00 92.50 215 LYS A C 1
ATOM 1747 O O . LYS A 1 215 ? 3.679 21.585 10.303 1.00 92.50 215 LYS A O 1
ATOM 1752 N N . ASN A 1 216 ? 1.925 20.500 11.178 1.00 88.19 216 ASN A N 1
ATOM 1753 C CA . ASN A 1 216 ? 0.900 21.219 10.432 1.00 88.19 216 ASN A CA 1
ATOM 1754 C C . ASN A 1 216 ? -0.357 21.438 11.300 1.00 88.19 216 ASN A C 1
ATOM 1756 O O . ASN A 1 216 ? -1.218 20.553 11.370 1.00 88.19 216 ASN A O 1
ATOM 1760 N N . PRO A 1 217 ? -0.514 22.630 11.909 1.00 88.75 217 PRO A N 1
ATOM 1761 C CA . PRO A 1 217 ? -1.652 22.948 12.776 1.00 88.75 217 PRO A CA 1
ATOM 1762 C C . PRO A 1 217 ? -3.026 22.816 12.108 1.00 88.75 217 PRO A C 1
ATOM 1764 O O . PRO A 1 217 ? -4.017 22.579 12.798 1.00 88.75 217 PRO A O 1
ATOM 1767 N N . LYS A 1 218 ? -3.102 22.912 10.771 1.00 83.19 218 LYS A N 1
ATOM 1768 C CA . LYS A 1 218 ? -4.355 22.755 10.010 1.00 83.19 218 LYS A CA 1
ATOM 1769 C C . LYS A 1 218 ? -4.920 21.331 10.066 1.00 83.19 218 LYS A C 1
ATOM 1771 O O . LYS A 1 218 ? -6.082 21.137 9.741 1.00 83.19 218 LYS A O 1
ATOM 1776 N N . LEU A 1 219 ? -4.122 20.342 10.481 1.00 82.69 219 LEU A N 1
ATOM 1777 C CA . LEU A 1 219 ? -4.552 18.945 10.632 1.00 82.69 219 LEU A CA 1
ATOM 1778 C C . LEU A 1 21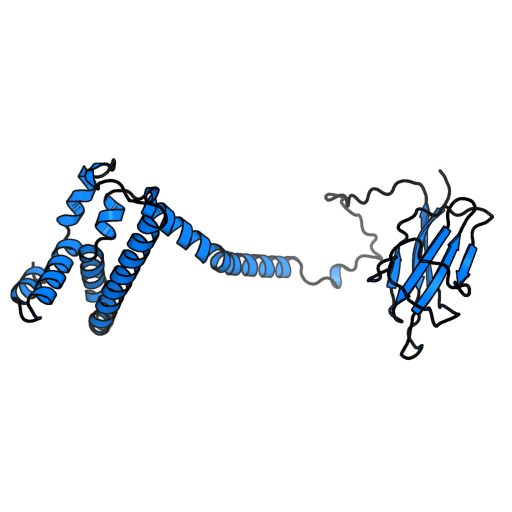9 ? -5.299 18.676 11.946 1.00 82.69 219 LEU A C 1
ATOM 1780 O O . LEU A 1 219 ? -5.702 17.540 12.201 1.00 82.69 219 LEU A O 1
ATOM 1784 N N . LYS A 1 220 ? -5.451 19.687 12.810 1.00 85.50 220 LYS A N 1
ATOM 1785 C CA . LYS A 1 220 ? -6.196 19.545 14.058 1.00 85.50 220 LYS A CA 1
ATOM 1786 C C . LYS A 1 220 ? -7.667 19.275 13.745 1.00 85.50 220 LYS A C 1
ATOM 1788 O O . LYS A 1 220 ? -8.332 20.085 13.106 1.00 85.50 220 LYS A O 1
ATOM 1793 N N . LEU A 1 221 ? -8.174 18.150 14.241 1.00 86.62 221 LEU A N 1
ATOM 1794 C CA . LEU A 1 221 ? -9.582 17.795 14.108 1.00 86.62 221 LEU A CA 1
ATOM 1795 C C . LEU A 1 221 ? -10.464 18.861 14.782 1.00 86.62 221 LEU A C 1
ATOM 1797 O O . LEU A 1 221 ? -10.144 19.285 15.901 1.00 86.62 221 LEU A O 1
ATOM 1801 N N . PRO A 1 222 ? -11.583 19.268 14.156 1.00 87.12 222 PRO A N 1
ATOM 1802 C CA . PRO A 1 222 ? -12.511 20.206 14.772 1.00 87.12 222 PRO A CA 1
ATOM 1803 C C . PRO A 1 222 ? -13.202 19.585 16.010 1.00 87.12 222 PRO A C 1
ATOM 1805 O O . PRO A 1 222 ? -13.104 18.369 16.233 1.00 87.12 222 PRO A O 1
ATOM 1808 N N . PRO A 1 223 ? -13.872 20.384 16.861 1.00 89.81 223 PRO A N 1
ATOM 1809 C CA . PRO A 1 223 ? -14.595 19.894 18.044 1.00 89.81 223 PRO A CA 1
ATOM 1810 C C . PRO A 1 223 ? -15.614 18.802 17.696 1.00 89.81 223 PRO A C 1
ATOM 1812 O O . PRO A 1 223 ? -16.145 18.798 16.590 1.00 89.81 223 PRO A O 1
ATOM 1815 N N . LEU A 1 224 ? -15.876 17.849 18.593 1.00 88.81 224 LEU A N 1
ATOM 1816 C CA . LEU A 1 224 ? -16.746 16.697 18.290 1.00 88.81 224 LEU A CA 1
ATOM 1817 C C . LEU A 1 224 ? -18.183 17.125 17.944 1.00 88.81 224 LEU A C 1
ATOM 1819 O O . LEU A 1 224 ? -18.833 16.501 17.114 1.00 88.81 224 LEU A O 1
ATOM 1823 N N . GLU A 1 225 ? -18.619 18.237 18.519 1.00 90.12 225 GLU A N 1
ATOM 1824 C CA . GLU A 1 225 ? -19.929 18.865 18.364 1.00 90.12 225 GLU A CA 1
ATOM 1825 C C . GLU A 1 225 ? -20.126 19.502 16.982 1.00 90.12 225 GLU A C 1
ATOM 1827 O O . GLU A 1 225 ? -21.253 19.763 16.577 1.00 90.12 225 GLU A O 1
ATOM 1832 N N . SER A 1 226 ? -19.035 19.759 16.252 1.00 87.81 226 SER A N 1
ATOM 1833 C CA . SER A 1 226 ? -19.080 20.387 14.922 1.00 87.81 226 SER A CA 1
ATOM 1834 C C . SER A 1 226 ? -19.448 19.423 13.788 1.00 87.81 226 SER A C 1
ATOM 1836 O O . SER A 1 226 ? -19.626 19.854 12.651 1.00 87.81 226 SER A O 1
ATOM 1838 N N . TYR A 1 227 ? -19.540 18.123 14.076 1.00 87.69 227 TYR A N 1
ATOM 1839 C CA . TYR A 1 227 ? -19.823 17.087 13.086 1.00 87.69 227 TYR A CA 1
ATOM 1840 C C . TYR A 1 227 ? -21.332 16.903 12.935 1.00 87.69 227 TYR A C 1
ATOM 1842 O O . TYR A 1 227 ? -22.070 16.927 13.919 1.00 87.69 227 TYR A O 1
ATOM 1850 N N . ALA A 1 228 ? -21.780 16.675 11.700 1.00 88.31 228 ALA A N 1
ATOM 1851 C CA . ALA A 1 228 ? -23.201 16.579 11.369 1.00 88.31 228 ALA A CA 1
ATOM 1852 C C . ALA A 1 228 ? -23.936 15.459 12.133 1.00 88.31 228 ALA A C 1
ATOM 1854 O O . ALA A 1 228 ? -25.085 15.646 12.515 1.00 88.31 228 ALA A O 1
ATOM 1855 N N . ASP A 1 229 ? -23.265 14.334 12.397 1.00 91.94 229 ASP A N 1
ATOM 1856 C CA . ASP A 1 229 ? -23.811 13.152 13.080 1.00 91.94 229 ASP A CA 1
ATOM 1857 C C . ASP A 1 229 ? -23.561 13.143 14.600 1.00 91.94 229 ASP A C 1
ATOM 1859 O O . ASP A 1 229 ? -23.648 12.100 15.249 1.00 91.94 229 ASP A O 1
ATOM 1863 N N . TYR A 1 230 ? -23.181 14.278 15.199 1.00 92.62 230 TYR A N 1
ATOM 1864 C CA . TYR A 1 230 ? -22.823 14.340 16.620 1.00 92.62 230 TYR A CA 1
ATOM 1865 C C . TYR A 1 230 ? -23.937 13.831 17.551 1.00 92.62 230 TYR A C 1
ATOM 1867 O O . TYR A 1 230 ? -23.656 13.125 18.527 1.00 92.62 230 TYR A O 1
ATOM 1875 N N . LYS A 1 231 ? -25.197 14.176 17.250 1.00 93.69 231 LYS A N 1
ATOM 1876 C CA . LYS A 1 231 ? -26.361 13.832 18.085 1.00 93.69 231 LYS A CA 1
ATOM 1877 C C . LYS A 1 231 ? -26.606 12.327 18.145 1.00 93.69 231 LYS A C 1
ATOM 1879 O O . LYS A 1 231 ? -26.992 11.808 19.190 1.00 93.69 231 LYS A O 1
ATOM 1884 N N . GLU A 1 232 ? -26.370 11.632 17.046 1.00 92.25 232 GLU A N 1
ATOM 1885 C CA . GLU A 1 232 ? -26.466 10.183 16.943 1.00 92.25 232 GLU A CA 1
ATOM 1886 C C . GLU A 1 232 ? -25.227 9.536 17.569 1.00 92.25 232 GLU A C 1
ATOM 1888 O O . GLU A 1 232 ? -25.331 8.614 18.379 1.00 92.25 232 GLU A O 1
ATOM 1893 N N . ALA A 1 233 ? -24.045 10.073 17.264 1.00 92.56 233 ALA A N 1
ATOM 1894 C CA . ALA A 1 233 ? -22.770 9.531 17.701 1.00 92.56 233 ALA A CA 1
ATOM 1895 C C . ALA A 1 233 ? -22.625 9.492 19.226 1.00 92.56 233 ALA A C 1
ATOM 1897 O O . ALA A 1 233 ? -22.108 8.511 19.765 1.00 92.56 233 ALA A O 1
ATOM 1898 N N . ILE A 1 234 ? -23.094 10.520 19.946 1.00 95.69 234 ILE A N 1
ATOM 1899 C CA . ILE A 1 234 ? -22.953 10.601 21.410 1.00 95.69 234 ILE A CA 1
ATOM 1900 C C . ILE A 1 234 ? -23.609 9.415 22.136 1.00 95.69 234 ILE A C 1
ATOM 1902 O O . ILE A 1 234 ? -23.146 9.031 23.213 1.00 95.69 234 ILE A O 1
ATOM 1906 N N . GLN A 1 235 ? -24.607 8.770 21.518 1.00 94.81 235 GLN A N 1
ATOM 1907 C CA . GLN A 1 235 ? -25.256 7.570 22.054 1.00 94.81 235 GLN A CA 1
ATOM 1908 C C . GLN A 1 235 ? -24.290 6.387 22.199 1.00 94.81 235 GLN A C 1
ATOM 1910 O O . GLN A 1 235 ? -24.502 5.537 23.062 1.00 94.81 235 GLN A O 1
ATOM 1915 N N . ILE A 1 236 ? -23.177 6.357 21.452 1.00 93.50 236 ILE A N 1
ATOM 1916 C CA . ILE A 1 236 ? -22.131 5.329 21.584 1.00 93.50 236 ILE A CA 1
ATOM 1917 C C . ILE A 1 236 ? -21.564 5.279 23.006 1.00 93.50 236 ILE A C 1
ATOM 1919 O O . ILE A 1 236 ? -21.214 4.199 23.482 1.00 93.50 236 ILE A O 1
ATOM 1923 N N . LYS A 1 237 ? -21.511 6.408 23.728 1.00 94.00 237 LYS A N 1
ATOM 1924 C CA . LYS A 1 237 ? -21.053 6.419 25.128 1.00 94.00 237 LYS A CA 1
ATOM 1925 C C . LYS A 1 237 ? -21.947 5.584 26.049 1.00 94.00 237 LYS A C 1
ATOM 1927 O O . LYS A 1 237 ? -21.490 5.109 27.084 1.00 94.00 237 LYS A O 1
ATOM 1932 N N . ASN A 1 238 ? -23.202 5.365 25.660 1.00 95.06 238 ASN A N 1
ATOM 1933 C CA . ASN A 1 238 ? -24.141 4.546 26.415 1.00 95.06 238 ASN A CA 1
ATOM 1934 C C . ASN A 1 238 ? -23.999 3.044 26.131 1.00 95.06 238 ASN A C 1
ATOM 1936 O O . ASN A 1 238 ? -24.558 2.245 26.886 1.00 95.06 238 ASN A O 1
ATOM 1940 N N . TYR A 1 239 ? -23.252 2.652 25.092 1.00 95.56 239 TYR A N 1
ATOM 1941 C CA . TYR A 1 239 ? -23.091 1.253 24.701 1.00 95.56 239 TYR A CA 1
ATOM 1942 C C . TYR A 1 239 ? -22.311 0.463 25.751 1.00 95.56 239 TYR A C 1
ATOM 1944 O O . TYR A 1 239 ? -21.368 0.968 26.368 1.00 95.56 239 TYR A O 1
ATOM 1952 N N . THR A 1 240 ? -22.653 -0.819 25.894 1.00 95.38 240 THR A N 1
ATOM 1953 C CA . THR A 1 240 ? -21.972 -1.746 26.808 1.00 95.38 240 THR A CA 1
ATOM 1954 C C . THR A 1 240 ? -20.474 -1.810 26.531 1.00 95.38 240 THR A C 1
ATOM 1956 O O . THR A 1 240 ? -19.680 -1.775 27.464 1.00 95.38 240 THR A O 1
ATOM 1959 N N . SER A 1 241 ? -20.069 -1.817 25.255 1.00 94.38 241 SER A N 1
ATOM 1960 C CA . SER A 1 241 ? -18.657 -1.787 24.855 1.00 94.38 241 SER A CA 1
ATOM 1961 C C . SER A 1 241 ? -17.925 -0.555 25.388 1.00 94.38 241 SER A C 1
ATOM 1963 O O . SER A 1 241 ? -16.804 -0.666 25.871 1.00 94.38 241 SER A O 1
ATOM 1965 N N . TYR A 1 242 ? -18.549 0.620 25.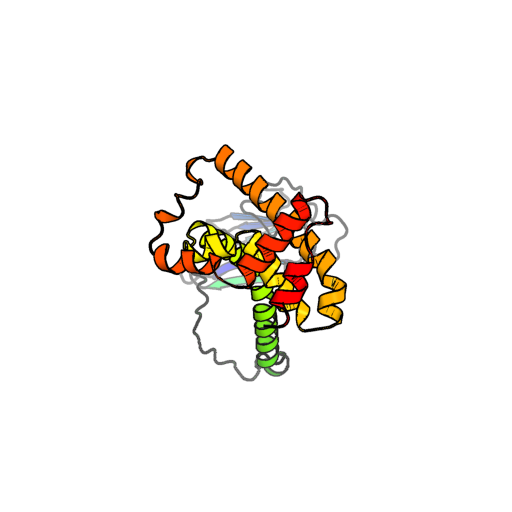343 1.00 96.69 242 TYR A N 1
ATOM 1966 C CA . TYR A 1 242 ? -17.924 1.849 25.817 1.00 96.69 242 TYR A CA 1
ATOM 1967 C C . TYR A 1 242 ? -17.798 1.848 27.346 1.00 96.69 242 TYR A C 1
ATOM 1969 O O . TYR A 1 242 ? -16.697 2.022 27.870 1.00 96.69 242 TYR A O 1
ATOM 1977 N N . LYS A 1 243 ? -18.896 1.554 28.056 1.00 96.88 243 LYS A N 1
ATOM 1978 C CA . LYS A 1 243 ? -18.937 1.496 29.529 1.00 96.88 243 LYS A CA 1
ATOM 1979 C C . LYS A 1 243 ? -17.973 0.459 30.105 1.00 96.88 243 LYS A C 1
ATOM 1981 O O . LYS A 1 243 ? -17.280 0.733 31.082 1.00 96.88 243 LYS A O 1
ATOM 1986 N N . LEU A 1 244 ? -17.885 -0.715 29.478 1.00 95.50 244 LEU A N 1
ATOM 1987 C CA . LEU A 1 244 ? -16.983 -1.787 29.897 1.00 95.50 244 LEU A CA 1
ATOM 1988 C C . LEU A 1 244 ? -15.513 -1.355 29.807 1.00 95.50 244 LEU A C 1
ATOM 1990 O O . LEU A 1 244 ? -14.734 -1.572 30.736 1.00 95.50 244 LEU A O 1
ATOM 1994 N N . GLY A 1 245 ? -15.133 -0.696 28.711 1.00 96.56 245 GLY A N 1
ATOM 1995 C CA . GLY A 1 245 ? -13.782 -0.167 28.566 1.00 96.56 245 GLY A CA 1
ATOM 1996 C C . GLY A 1 245 ? -13.477 0.995 29.510 1.00 96.56 245 GLY A C 1
ATOM 1997 O O . GLY A 1 245 ? -12.352 1.090 29.996 1.00 96.56 245 GLY A O 1
ATOM 1998 N N . GLU A 1 246 ? -14.453 1.853 29.820 1.00 96.38 246 GLU A N 1
ATOM 1999 C CA . GLU A 1 246 ? -14.289 2.882 30.857 1.00 96.38 246 GLU A CA 1
ATOM 2000 C C . GLU A 1 246 ? -14.043 2.263 32.233 1.00 96.38 246 GLU A C 1
ATOM 2002 O O . GLU A 1 246 ? -13.116 2.688 32.925 1.00 96.38 246 GLU A O 1
ATOM 2007 N N . GLY A 1 247 ? -14.794 1.217 32.589 1.00 94.56 247 GLY A N 1
ATOM 2008 C CA . GLY A 1 247 ? -14.579 0.453 33.818 1.00 94.56 247 GLY A CA 1
ATOM 2009 C C . GLY A 1 247 ? -13.165 -0.124 33.904 1.00 94.56 247 GLY A C 1
ATOM 2010 O O . GLY A 1 247 ? -12.490 0.042 34.920 1.00 94.56 247 GLY A O 1
ATOM 2011 N N . LEU A 1 248 ? -12.664 -0.713 32.812 1.00 93.75 248 LEU A N 1
ATOM 2012 C CA . LEU A 1 248 ? -11.290 -1.219 32.746 1.00 93.75 248 LEU A CA 1
ATOM 2013 C C . LEU A 1 248 ? -10.247 -0.100 32.921 1.00 93.75 248 LEU A C 1
ATOM 2015 O O . LEU A 1 248 ? -9.280 -0.258 33.670 1.00 93.75 248 LEU A O 1
ATOM 2019 N N . ILE A 1 249 ? -10.428 1.040 32.247 1.00 93.94 249 ILE A N 1
ATOM 2020 C CA . ILE A 1 249 ? -9.522 2.192 32.365 1.00 93.94 249 ILE A CA 1
ATOM 2021 C C . ILE A 1 249 ? -9.521 2.730 33.801 1.00 93.94 249 ILE A C 1
ATOM 2023 O O . ILE A 1 249 ? -8.451 3.040 34.328 1.00 93.94 249 ILE A O 1
ATOM 2027 N N . ALA A 1 250 ? -10.692 2.832 34.433 1.00 92.06 250 ALA A N 1
ATOM 2028 C CA . ALA A 1 250 ? -10.835 3.281 35.813 1.00 92.06 250 ALA A CA 1
ATOM 2029 C C . ALA A 1 250 ? -10.137 2.323 36.791 1.00 92.06 250 ALA A C 1
ATOM 2031 O O . ALA A 1 250 ? -9.321 2.769 37.599 1.00 92.06 250 ALA A O 1
ATOM 2032 N N . ALA A 1 251 ? -10.363 1.013 36.656 1.00 84.25 251 ALA A N 1
ATOM 2033 C CA . ALA A 1 251 ? -9.720 -0.009 37.482 1.00 84.25 251 ALA A CA 1
ATOM 2034 C C . ALA A 1 251 ? -8.186 0.022 37.355 1.00 84.25 251 ALA A C 1
ATOM 2036 O O . ALA A 1 251 ? -7.470 -0.062 38.354 1.00 84.25 251 ALA A O 1
ATOM 2037 N N . ASN A 1 252 ? -7.670 0.225 36.137 1.00 84.00 252 ASN A N 1
ATOM 2038 C CA . ASN A 1 252 ? -6.233 0.346 35.898 1.00 84.00 252 ASN A CA 1
ATOM 2039 C C . ASN A 1 252 ? -5.630 1.633 36.497 1.00 84.00 252 ASN A C 1
ATOM 2041 O O . ASN A 1 252 ? -4.458 1.634 36.864 1.00 84.00 252 ASN A O 1
ATOM 2045 N N . ARG A 1 253 ? -6.391 2.734 36.603 1.00 79.31 253 ARG A N 1
ATOM 2046 C CA . ARG A 1 253 ? -5.936 3.955 37.302 1.00 79.31 253 ARG A CA 1
ATOM 2047 C C . ARG A 1 253 ? -5.949 3.794 38.822 1.00 79.31 253 ARG A C 1
ATOM 2049 O O . ARG A 1 253 ? -5.085 4.350 39.484 1.00 79.31 253 ARG A O 1
ATOM 2056 N N . ALA A 1 254 ? -6.887 3.017 39.360 1.00 74.62 254 ALA A N 1
ATOM 2057 C CA . ALA A 1 254 ? -7.041 2.759 40.792 1.00 74.62 254 ALA A CA 1
ATOM 2058 C C . ALA A 1 254 ? -6.081 1.680 41.349 1.00 74.62 254 ALA A C 1
ATOM 2060 O O . ALA A 1 254 ? -6.344 1.111 42.404 1.00 74.62 254 ALA A O 1
ATOM 2061 N N . GLY A 1 255 ? -4.981 1.364 40.652 1.00 57.91 255 GLY A N 1
ATOM 2062 C CA . GLY A 1 255 ? -3.963 0.428 41.147 1.00 57.91 255 GLY A CA 1
ATOM 2063 C C . GLY A 1 255 ? -4.312 -1.059 41.010 1.00 57.91 255 GLY A C 1
ATOM 2064 O O . GLY A 1 255 ? -3.772 -1.875 41.747 1.00 57.91 255 GLY A O 1
ATOM 2065 N N . GLY A 1 256 ? -5.205 -1.436 40.085 1.00 52.12 256 GLY A N 1
ATOM 2066 C CA . GLY A 1 256 ? -5.473 -2.845 39.750 1.00 52.12 256 GLY A CA 1
ATOM 2067 C C . GLY A 1 256 ? -6.343 -3.618 40.753 1.00 52.12 256 GLY A C 1
ATOM 2068 O O . GLY A 1 256 ? -6.620 -4.789 40.516 1.00 52.12 256 GLY A O 1
ATOM 2069 N N . GLY A 1 257 ? -6.810 -2.969 41.828 1.00 45.81 257 GLY A N 1
ATOM 2070 C CA . GLY A 1 257 ? -7.662 -3.564 42.873 1.00 45.81 257 GLY A CA 1
ATOM 2071 C C . GLY A 1 257 ? -9.059 -2.940 43.027 1.00 45.81 257 GLY A C 1
ATOM 2072 O O . GLY A 1 257 ? -9.772 -3.264 43.972 1.00 45.81 257 GLY A O 1
ATOM 2073 N N . GLY A 1 258 ? -9.473 -2.032 42.137 1.00 41.12 258 GLY A N 1
ATOM 2074 C CA . GLY A 1 258 ? -10.766 -1.339 42.227 1.00 41.12 258 GLY A CA 1
ATOM 2075 C C . GLY A 1 258 ? -11.945 -2.164 41.692 1.00 41.12 258 GLY A C 1
ATOM 2076 O O . GLY A 1 258 ? -12.107 -2.277 40.482 1.00 41.12 258 GLY A O 1
ATOM 2077 N N . ASN A 1 259 ? -12.765 -2.707 42.603 1.00 47.50 259 ASN A N 1
ATOM 2078 C CA . ASN A 1 259 ? -14.108 -3.287 42.416 1.00 47.50 259 ASN A CA 1
ATOM 2079 C C . ASN A 1 259 ? -14.365 -4.073 41.113 1.00 47.50 259 ASN A C 1
ATOM 2081 O O . ASN A 1 259 ? -15.194 -3.705 40.280 1.00 47.50 259 ASN A O 1
ATOM 2085 N N . ILE A 1 260 ? -13.786 -5.275 41.039 1.00 45.19 260 ILE A N 1
ATOM 2086 C CA . ILE A 1 260 ? -14.208 -6.364 40.131 1.00 45.19 260 ILE A CA 1
ATOM 2087 C C . ILE A 1 260 ? -15.703 -6.731 40.341 1.00 45.19 260 ILE A C 1
ATOM 2089 O O . ILE A 1 260 ? -16.316 -7.395 39.511 1.00 45.19 260 ILE A O 1
ATOM 2093 N N . ALA A 1 261 ? -16.342 -6.233 41.406 1.00 40.19 261 ALA A N 1
ATOM 2094 C CA . ALA A 1 261 ? -17.784 -6.340 41.630 1.00 40.19 261 ALA A CA 1
ATOM 2095 C C . ALA A 1 261 ? -18.634 -5.789 40.458 1.00 40.19 261 ALA A C 1
ATOM 2097 O O . ALA A 1 261 ? -19.665 -6.372 40.136 1.00 40.19 261 ALA A O 1
ATOM 2098 N N . LEU A 1 262 ? -18.173 -4.752 39.740 1.00 44.12 262 LEU A N 1
ATOM 2099 C CA . LEU A 1 262 ? -18.844 -4.248 38.523 1.00 44.12 262 LEU A CA 1
ATOM 2100 C C . LEU A 1 262 ? -18.685 -5.186 37.307 1.00 44.12 262 LEU A C 1
ATOM 2102 O O . LEU A 1 262 ? -19.536 -5.213 36.414 1.00 44.12 262 LEU A O 1
ATOM 2106 N N . PHE A 1 263 ? -17.616 -5.985 37.281 1.00 42.94 263 PHE A N 1
ATOM 2107 C CA . PHE A 1 263 ? -17.368 -6.988 36.242 1.00 42.94 263 PHE A CA 1
ATOM 2108 C C . PHE A 1 263 ? -18.295 -8.201 36.376 1.00 42.94 263 PHE A C 1
ATOM 2110 O O . PHE A 1 263 ? -18.736 -8.739 35.366 1.00 42.94 263 PHE A O 1
ATOM 2117 N N . ALA A 1 264 ? -18.632 -8.610 37.601 1.00 37.84 264 ALA A N 1
ATOM 2118 C CA . ALA A 1 264 ? -19.544 -9.731 37.831 1.00 37.84 264 ALA A CA 1
ATOM 2119 C C . ALA A 1 264 ? -21.018 -9.356 37.590 1.00 37.84 264 ALA A C 1
ATOM 2121 O O . ALA A 1 264 ? -21.787 -10.166 37.081 1.00 37.84 264 ALA A O 1
ATOM 2122 N N . GLN A 1 265 ? -21.414 -8.116 37.895 1.00 33.91 265 GLN A N 1
ATOM 2123 C CA . GLN A 1 265 ? -22.808 -7.674 37.761 1.00 33.91 265 GLN A CA 1
ATOM 2124 C C . GLN A 1 265 ? -23.235 -7.383 36.312 1.00 33.91 265 GLN A C 1
ATOM 2126 O O . GLN A 1 265 ? -24.413 -7.487 35.997 1.00 33.91 265 GLN A O 1
ATOM 2131 N N . SER A 1 266 ? -22.293 -7.047 35.421 1.00 42.31 266 SER A N 1
ATOM 2132 C CA . SER A 1 266 ? -22.573 -6.736 34.005 1.00 42.31 266 SER A CA 1
ATOM 2133 C C . SER A 1 266 ? -22.524 -7.946 33.064 1.00 42.31 266 SER A C 1
ATOM 2135 O O . SER A 1 266 ? -22.919 -7.831 31.908 1.00 42.31 266 SER A O 1
ATOM 2137 N N . LEU A 1 267 ? -22.045 -9.097 33.544 1.00 41.06 267 LEU A N 1
ATOM 2138 C CA . LEU A 1 267 ? -22.005 -10.352 32.786 1.00 41.06 267 LEU A CA 1
ATOM 2139 C C . LEU A 1 267 ? -23.220 -11.260 33.052 1.00 41.06 267 LEU A C 1
ATOM 2141 O O . LEU A 1 267 ? -23.412 -12.225 32.318 1.00 41.06 267 LEU A O 1
ATOM 2145 N N . CYS A 1 268 ? -24.035 -10.947 34.066 1.00 35.50 268 CYS A N 1
ATOM 2146 C CA . CYS A 1 268 ? -25.188 -11.748 34.496 1.00 35.50 268 CYS A CA 1
ATOM 2147 C C . CYS A 1 268 ? -26.536 -10.995 34.426 1.00 35.50 268 CYS A C 1
ATOM 2149 O O . CYS A 1 268 ? -27.467 -11.366 35.138 1.00 35.50 268 CYS A O 1
ATOM 2151 N N . GLY A 1 269 ? -26.644 -9.947 33.602 1.00 34.38 269 GLY A N 1
ATOM 2152 C CA . GLY A 1 269 ? -27.884 -9.193 33.366 1.00 34.38 269 GLY A CA 1
ATOM 2153 C C . GLY A 1 269 ? -28.253 -9.148 31.894 1.00 34.38 269 GLY A C 1
ATOM 2154 O O . GLY A 1 269 ? -27.324 -8.946 31.080 1.00 34.38 269 GLY A O 1
#

Organism: NCBI:txid60246

pLDDT: mean 81.41, std 15.12, range [33.91, 97.12]

Sequence (269 aa):
MEGYAVVGVKIWNLGLVRKNSVSFVLSNQKSKVVKTILDGHLLVHTLDSILEIDGQSYFRINTENEPMTESSVWLHKDRQICPDIDSANVVCFYLARGGKWNYEIPYNVEVQVESEYDFSHILPNFKAIKEIIEEYCIRMDKVKFAPLQKQIQTLQSQSGSATARLQSHLAYKLGNAMILNSKSLWGMIRLPYVLSYIKESHRIEQQQYQERIKKNPKLKLPPLESYADYKEAIQIKNYTSYKLGEGLIAANRAGGGGNIALFAQSLCG

InterPro domains:
  IPR059418 Repeat of unknown function DUF8374 [PF28160] (144-263)